Protein 9C38 (pdb70)

Foldseek 3Di:
DFLAFEEEEEEEQAFLLDADDDDVVVVVVLQVLLVVLLQVLCVVPVVVCVSHYHYDYFYFYNLQHVVNVVLQVVAPDDDDPSDHDLVPQCSPSLVRVVVSCPDPCNLVRLLVRQVRQQVRVVVQCVDSNNPPHDHAYAYEYEQVSLQSVQVQFKDPCSDHHPDQHEEYEYQLYLNQSNVVVVCVVDVQIAGRYAAAAYEHAPPQPSQHDDLCVLPVLCVVPDAAEQDACVVCVPGDPDPQFPVVVCVVVVVSFPVRVVSSCVSHRHGGDHYYHYDDPVVLVVGRPVCNRNVSRSCVSNGSSNSSVVVVVSVVRD

B-factor: mean 29.08, std 14.99, range [8.16, 121.22]

Organism: Homo sapiens (NCBI:txid9606)

Nearest PDB structures (foldseek):
  6gup-assembly1_B  TM=5.227E-01  e=1.264E+00  Aspergillus fumigatus
  3guu-assembly2_B  TM=3.181E-01  e=6.036E-01  Moesziomyces antarcticus
  8esv-assembly1_A  TM=5.703E-01  e=6.267E+00  Homo sapiens
  6xix-assembly1_G  TM=2.398E-01  e=1.520E+00  Herbaspirillum sp. BH-1
  4f11-assembly1_A  TM=1.901E-01  e=7.722E-01  Homo sapiens

Secondary structure (DSSP, 8-state):
--S-SEEEEEEE---TT--SS--HHHHHHHHHHHHHHHHHHHHHH-GGGTTSEEEEEEEPP-TTHHHHHHHHHH--S---TT---TT-TT--TTHHHHHHHHSTTHHHHHHHHHHHHHHHHHHHHHSTTTTT--SEEEEEE-TTHHHHHHHHHEEE-----SS-EEEEEEES-THHHHHHHHHHH---EEESSSEEEEEE-TT-TT----HHHHSGGGGGSPPEEPPPTTT-TT------BHHHHHHHTHHHH--HHHHHHHHSSSSB--EEEPP--GGGGGS-GGGHHHHHHHHHHT-HHHHHHHHHHTTTT-

InterPro domains:
  IPR001666 Phosphatidylinositol transfer protein [PTHR10658] (18-942)
  IPR004177 DDHD domain [PF02862] (390-593)
  IPR004177 DDHD domain [PS51043] (390-594)
  IPR004177 DDHD domain [SM01127] (390-594)
  IPR023214 HAD superfamily [G3DSA:3.40.50.1000] (742-840)
  IPR031315 LNS2/PITP [SM00775] (739-870)
  IPR036412 HAD-like superfamily [SSF56784] (732-856)

GO terms:
  GO:0008526 phosphatidylinositol transfer activity (F, TAS)
  GO:0005829 cytosol (C, TAS)
  GO:0006661 phosphatidylinositol biosynthetic process (P, TAS)
  GO:0005515 protein binding (F, IPI)
  GO:0005509 calcium ion binding (F, IDA)
  GO:0030971 receptor tyrosine kinase binding (F, IMP)

Sequence (314 aa):
SCKTTHVLLLVLHGGNILDTGAGDPSCKAADIHTFSSVLEKVTRAHFPAALGHILIKFVPCPAICSEAFSLVSHLNPYSHDEGCLSSSQDHVPLAALPLLAISSPQYQDAVATVIERANQVYREFLKSSDGIGFSGQVCLIGDCVGGLLAFDAICCYSALGRFDFDVSDFFLFGSPLGLVLAMRRTVLPQVRPACSQVYSFFHCADPSASRLEPLLEPKFHLVPPVSVPRYQRFPLGDGQSLLLADALHTHSPLFLVGASRITAKWWGSSKRIDYALYCPDVLTAFPTVALPHLFHASYWESTDVVAFILRQVMRYE

Structure (mmCIF, N/CA/C/O backbone):
data_9C38
#
_entry.id   9C38
#
_cell.length_a   69.403
_cell.length_b   69.403
_cell.length_c   150.553
_cell.angle_alpha   90.000
_cell.angle_beta   90.000
_cell.angle_gamma   90.000
#
_symmetry.space_group_name_H-M   'P 41 21 2'
#
loop_
_entity.id
_entity.type
_entity.pdbx_description
1 polymer 'Membrane-associated phosphatidylinositol transfer protein 3'
2 water water
#
loop_
_atom_site.group_PDB
_atom_site.id
_atom_site.type_symbol
_atom_site.label_atom_id
_atom_site.label_alt_id
_atom_site.label_comp_id
_atom_site.label_asym_id
_atom_site.label_entity_id
_atom_site.label_seq_id
_atom_site.pdbx_PDB_ins_code
_atom_site.Cartn_x
_atom_site.Cartn_y
_atom_site.Cartn_z
_atom_site.occupancy
_atom_site.B_iso_or_equiv
_atom_site.auth_seq_id
_atom_site.auth_comp_id
_atom_site.auth_asym_id
_atom_site.auth_atom_id
_atom_site.pdbx_PDB_model_num
ATOM 1 N N . SER A 1 7 ? 62.96256 -4.24168 64.71404 1.000 68.81723 124 SER A N 1
ATOM 2 C CA . SER A 1 7 ? 63.56044 -4.54539 66.00711 1.000 67.00332 124 SER A CA 1
ATOM 3 C C . SER A 1 7 ? 62.51675 -4.49811 67.13449 1.000 61.21790 124 SER A C 1
ATOM 4 O O . SER A 1 7 ? 62.20862 -5.53443 67.72450 1.000 59.05204 124 SER A O 1
ATOM 11 N N . CYS A 1 8 ? 61.98383 -3.30453 67.42582 1.000 50.18462 125 CYS A N 1
ATOM 12 C CA . CYS A 1 8 ? 60.98211 -3.15303 68.48216 1.000 43.22744 125 CYS A CA 1
ATOM 13 C C . CYS A 1 8 ? 59.71659 -3.95930 68.18968 1.000 37.51545 125 CYS A C 1
ATOM 14 O O . CYS A 1 8 ? 59.18539 -3.95011 67.07531 1.000 37.88984 125 CYS A O 1
ATOM 22 N N 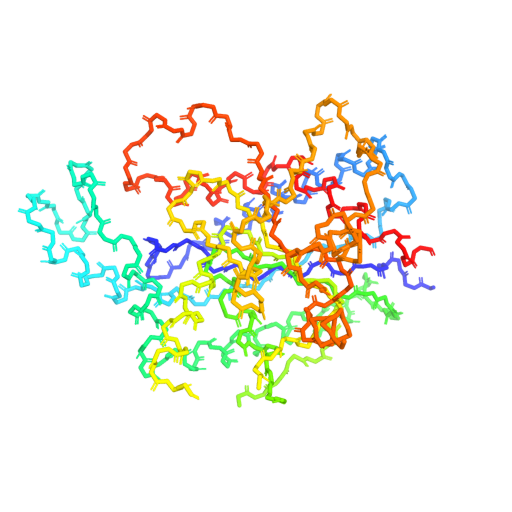. LYS A 1 9 ? 59.21368 -4.64667 69.20465 1.000 35.53334 126 LYS A N 1
ATOM 23 C CA . LYS A 1 9 ? 57.99029 -5.41591 69.03249 1.000 39.45056 126 LYS A CA 1
ATOM 24 C C . LYS A 1 9 ? 56.74802 -4.53699 68.90852 1.000 35.78402 126 LYS A C 1
ATOM 25 O O . LYS A 1 9 ? 55.74104 -5.00712 68.36364 1.000 35.08219 126 LYS A O 1
ATOM 44 N N . THR A 1 10 ? 56.77867 -3.30649 69.41228 1.000 32.02012 127 THR A N 1
ATOM 45 C CA A THR A 1 10 ? 55.62998 -2.40359 69.31442 0.790 30.77683 127 THR A CA 1
ATOM 46 C CA B THR A 1 10 ? 55.63579 -2.39897 69.31661 0.210 30.67980 127 THR A CA 1
ATOM 47 C C . THR A 1 10 ? 55.74658 -1.60118 68.02775 1.000 29.82836 127 THR A C 1
ATOM 48 O O . THR A 1 10 ? 56.69376 -0.82890 67.85875 1.000 31.97163 127 THR A O 1
ATOM 67 N N . HIS A 1 11 ? 54.76911 -1.76853 67.13892 1.000 25.29577 128 HIS A N 1
ATOM 68 C CA . HIS A 1 11 ? 54.69042 -1.05641 65.86613 1.000 26.65066 128 HIS A CA 1
ATOM 69 C C . HIS A 1 11 ? 53.78231 0.15393 65.93549 1.000 26.96436 128 HIS A C 1
ATOM 70 O O . HIS A 1 11 ? 53.99252 1.12206 65.19534 1.000 27.19209 128 HIS A O 1
ATOM 84 N N . VAL A 1 12 ? 52.76232 0.09765 66.78989 1.000 24.14453 129 VAL A N 1
ATOM 85 C CA . VAL A 1 12 ? 51.78259 1.17455 66.91950 1.000 23.15527 129 VAL A CA 1
ATOM 86 C C . VAL A 1 12 ? 51.50810 1.33429 68.40471 1.000 22.13404 129 VAL A C 1
ATOM 87 O O . VAL A 1 12 ? 51.22862 0.35436 69.10953 1.000 20.12954 129 VAL A O 1
ATOM 100 N N . LEU A 1 13 ? 51.63925 2.54477 68.88591 1.000 19.44059 130 LEU A N 1
ATOM 101 C CA . LEU A 1 13 ? 51.28218 2.89533 70.23472 1.000 19.29323 130 LEU A CA 1
ATOM 102 C C . LEU A 1 13 ? 49.95985 3.64289 70.15516 1.000 19.51600 130 LEU A C 1
ATOM 103 O O . LEU A 1 13 ? 49.84967 4.66488 69.47033 1.000 17.76527 130 LEU A O 1
ATOM 119 N N . LEU A 1 14 ? 48.95514 3.10625 70.79838 1.000 20.04682 131 LEU A N 1
ATOM 120 C CA . LEU A 1 14 ? 47.67236 3.76218 70.92220 1.000 18.37727 131 LEU A CA 1
ATOM 121 C C . LEU A 1 14 ? 47.67689 4.47854 72.26621 1.000 20.31449 131 LEU A C 1
ATOM 122 O O . LEU A 1 14 ? 47.62750 3.83195 73.30827 1.000 21.53952 131 LEU A O 1
ATOM 138 N N . LEU A 1 15 ? 47.71831 5.80891 72.25393 1.000 16.11013 132 LEU A N 1
ATOM 139 C CA . LEU A 1 15 ? 47.75967 6.61168 73.46961 1.000 17.84260 132 LEU A CA 1
ATOM 140 C C . LEU A 1 15 ? 46.39070 7.24384 73.68960 1.000 17.54627 132 LEU A C 1
ATOM 141 O O . LEU A 1 15 ? 45.95964 8.06560 72.88041 1.000 17.35711 132 LEU A O 1
ATOM 157 N N . VAL A 1 16 ? 45.73193 6.88110 74.79569 1.000 15.79687 133 VAL A N 1
ATOM 158 C CA . VAL A 1 16 ? 44.35906 7.28860 75.08982 1.000 15.15893 133 VAL A CA 1
ATOM 159 C C . VAL A 1 16 ? 44.37311 8.44164 76.09207 1.000 14.21438 133 VAL A C 1
ATOM 160 O O . VAL A 1 16 ? 44.91628 8.32807 77.18715 1.000 16.25655 133 VAL A O 1
ATOM 173 N N . LEU A 1 17 ? 43.83154 9.56015 75.71037 1.000 13.70373 134 LEU A N 1
ATOM 174 C CA . LEU A 1 17 ? 43.67185 10.68318 76.59434 1.000 15.01806 134 LEU A CA 1
ATOM 175 C C . LEU A 1 17 ? 42.27447 10.54252 77.19953 1.000 16.65105 134 LEU A C 1
ATOM 176 O O . LEU A 1 17 ? 41.26758 10.80700 76.53007 1.000 13.22081 134 LEU A O 1
ATOM 192 N N . HIS A 1 18 ? 42.22270 10.12999 78.46501 1.000 16.50276 135 HIS A N 1
ATOM 193 C CA . HIS A 1 18 ? 40.99486 9.72635 79.12092 1.000 16.50238 135 HIS A CA 1
ATOM 194 C C . HIS A 1 18 ? 40.55580 10.86522 80.04997 1.000 19.48556 135 HIS A C 1
ATOM 195 O O . HIS A 1 18 ? 41.08467 11.02069 81.15778 1.000 18.01846 135 HIS A O 1
ATOM 209 N N . GLY A 1 19 ? 39.60358 11.67132 79.59097 1.000 16.75138 136 GLY A N 1
ATOM 210 C CA . GLY A 1 19 ? 39.09919 12.75720 80.38794 1.000 19.06375 136 GLY A CA 1
ATOM 211 C C . GLY A 1 19 ? 37.70164 12.56180 80.92302 1.000 18.85165 136 GLY A C 1
ATOM 212 O O . GLY A 1 19 ? 37.16435 13.46636 81.57011 1.000 18.53897 136 GLY A O 1
ATOM 216 N N . GLY A 1 20 ? 37.08730 11.37869 80.67360 1.000 15.23995 137 GLY A N 1
ATOM 217 C CA . GLY A 1 20 ? 35.73642 11.12826 81.14032 1.000 18.63406 137 GLY A CA 1
ATOM 218 C C . GLY A 1 20 ? 34.70758 11.81365 80.24262 1.000 18.71713 137 GLY A C 1
ATOM 219 O O . GLY A 1 20 ? 34.97611 12.18493 79.08041 1.000 13.11541 137 GLY A O 1
ATOM 223 N N . ASN A 1 21 ? 33.50790 11.95173 80.77749 1.000 16.74025 138 ASN A N 1
ATOM 224 C CA . ASN A 1 21 ? 32.38382 12.53262 80.03777 1.000 17.85839 138 ASN A CA 1
ATOM 225 C C . ASN A 1 21 ? 32.01020 13.86824 80.67972 1.000 17.04613 138 ASN A C 1
ATOM 226 O O . ASN A 1 21 ? 32.53784 14.25431 81.72445 1.000 17.03075 138 ASN A O 1
ATOM 237 N N . ILE A 1 22 ? 31.09333 14.58470 80.02650 1.000 16.07222 139 ILE A N 1
ATOM 238 C CA . ILE A 1 22 ? 30.78390 15.95709 80.39959 1.000 17.89259 139 ILE A CA 1
ATOM 239 C C . ILE A 1 22 ? 30.11316 16.09261 81.77815 1.000 18.11145 139 ILE A C 1
ATOM 240 O O . ILE A 1 22 ? 30.04437 17.20623 82.32659 1.000 19.44154 139 ILE A O 1
ATOM 256 N N . LEU A 1 23 ? 29.60356 15.01809 82.34675 1.000 16.48484 140 LEU A N 1
ATOM 257 C CA . LEU A 1 23 ? 29.01337 15.06602 83.68136 1.000 20.25008 140 LEU A CA 1
ATOM 258 C C . LEU A 1 23 ? 29.98280 14.61568 84.77451 1.000 23.49592 140 LEU A C 1
ATOM 259 O O . LEU A 1 23 ? 29.60038 14.58030 85.95708 1.000 19.55534 140 LEU A O 1
ATOM 275 N N . ASP A 1 24 ? 31.22817 14.28875 84.43136 1.000 22.08900 141 ASP A N 1
ATOM 276 C CA . ASP A 1 24 ? 32.18363 13.89719 85.47009 1.000 22.87362 141 ASP A CA 1
ATOM 277 C C . ASP A 1 24 ? 32.72044 15.12495 86.18372 1.000 27.34002 141 ASP A C 1
ATOM 278 O O . ASP A 1 24 ? 32.96931 16.14843 85.55503 1.000 22.76623 141 ASP A O 1
ATOM 287 N N . THR A 1 25 ? 32.92341 14.99764 87.50038 1.000 29.40181 142 THR A N 1
ATOM 288 C CA . THR A 1 25 ? 33.40503 16.07850 88.34290 1.000 32.09393 142 THR A CA 1
ATOM 289 C C . THR A 1 25 ? 34.50761 15.58591 89.28233 1.000 34.86228 142 THR A C 1
ATOM 290 O O . THR A 1 25 ? 34.64064 14.39050 89.56049 1.000 39.21181 142 THR A O 1
ATOM 301 N N . GLY A 1 26 ? 35.22807 16.54219 89.85143 1.000 34.49260 143 GLY A N 1
ATOM 302 C CA . GLY A 1 26 ? 36.19634 16.26311 90.90212 1.000 39.16496 143 GLY A CA 1
ATOM 303 C C . GLY A 1 26 ? 37.31124 15.30325 90.49793 1.000 43.04510 143 GLY A C 1
ATOM 304 O O . GLY A 1 26 ? 37.63154 15.11560 89.32561 1.000 41.41299 143 GLY A O 1
ATOM 308 N N . ALA A 1 27 ? 37.90093 14.68422 91.51296 1.000 44.34677 144 ALA A N 1
ATOM 309 C CA . ALA A 1 27 ? 38.96599 13.70524 91.29963 1.000 50.03432 144 ALA A CA 1
ATOM 310 C C . ALA A 1 27 ? 38.35827 12.40024 90.78287 1.000 48.55764 144 ALA A C 1
ATOM 311 O O . ALA A 1 27 ? 37.50214 11.79482 91.44256 1.000 53.82051 144 ALA A O 1
ATOM 318 N N . GLY A 1 28 ? 38.79069 11.96953 89.60745 1.000 47.10718 145 GLY A N 1
ATOM 319 C CA . GLY A 1 28 ? 38.30834 10.71738 89.06664 1.000 51.05473 145 GLY A CA 1
ATOM 320 C C . GLY A 1 28 ? 38.73422 9.52331 89.90534 1.000 52.33162 145 GLY A C 1
ATOM 321 O O . GLY A 1 28 ? 39.64303 9.56752 90.73822 1.000 52.34448 145 GLY A O 1
ATOM 325 N N . ASP A 1 29 ? 38.05558 8.40929 89.67759 1.000 47.80219 146 ASP A N 1
ATOM 326 C CA . ASP A 1 29 ? 38.46850 7.15313 90.26337 1.000 49.50299 146 ASP A CA 1
ATOM 327 C C . ASP A 1 29 ? 39.51086 6.51797 89.33939 1.000 47.60183 146 ASP A C 1
ATOM 328 O O . ASP A 1 29 ? 39.14708 6.11073 88.20663 1.000 40.55818 146 ASP A O 1
ATOM 337 N N . PRO A 1 30 ? 40.77712 6.43384 89.72891 1.000 46.25116 147 PRO A N 1
ATOM 338 C CA . PRO A 1 30 ? 41.77527 5.96094 88.76716 1.000 48.12529 147 PRO A CA 1
ATOM 339 C C . PRO A 1 30 ? 41.51124 4.54550 88.34259 1.000 42.75808 147 PRO A C 1
ATOM 340 O O . PRO A 1 30 ? 41.88973 4.15327 87.22108 1.000 35.73371 147 PRO A O 1
ATOM 351 N N . SER A 1 31 ? 40.87844 3.75882 89.22117 1.000 39.16659 148 SER A N 1
ATOM 352 C CA . SER A 1 31 ? 40.55973 2.39652 88.84496 1.000 36.30704 148 SER A CA 1
ATOM 353 C C . SER A 1 31 ? 39.51951 2.38960 87.75394 1.000 27.75120 148 SER A C 1
ATOM 354 O O . SER A 1 31 ? 39.51641 1.47803 86.93743 1.000 30.21265 148 SER A O 1
ATOM 362 N N . CYS A 1 32 ? 38.64193 3.40873 87.71254 1.000 28.99942 149 CYS A N 1
ATOM 363 C CA . CYS A 1 32 ? 37.61741 3.46834 86.67511 1.000 30.63050 149 CYS A CA 1
ATOM 364 C C . CYS A 1 32 ? 38.26542 3.68452 85.32212 1.000 23.43701 149 CYS A C 1
ATOM 365 O O . CYS A 1 32 ? 37.95460 2.97725 84.36091 1.000 20.78130 149 CYS A O 1
ATOM 373 N N . LYS A 1 33 ? 39.18114 4.65319 85.24355 1.000 22.60459 150 LYS A N 1
ATOM 374 C CA . LYS A 1 33 ? 39.91052 4.87001 83.98674 1.000 21.45250 150 LYS A CA 1
ATOM 375 C C . LYS A 1 33 ? 40.64947 3.60670 83.57888 1.000 21.74975 150 LYS A C 1
ATOM 376 O O . LYS A 1 33 ? 40.58763 3.20496 82.41308 1.000 19.85837 150 LYS A O 1
ATOM 395 N N . ALA A 1 34 ? 41.32869 2.93337 84.53314 1.000 20.30914 151 ALA A N 1
ATOM 396 C CA . ALA A 1 34 ? 42.06308 1.71239 84.19285 1.000 22.30742 151 ALA A CA 1
ATOM 397 C C . ALA A 1 34 ? 41.11190 0.59703 83.79548 1.000 22.95059 151 ALA A C 1
ATOM 398 O O . ALA A 1 34 ? 41.42012 -0.19785 82.90211 1.000 23.47803 151 ALA A O 1
ATOM 405 N N . ALA A 1 35 ? 39.94176 0.53044 84.41729 1.000 20.86968 152 ALA A N 1
ATOM 406 C CA . ALA A 1 35 ? 38.96729 -0.47008 84.00473 1.000 24.93068 152 ALA A CA 1
ATOM 407 C C . ALA A 1 35 ? 38.51632 -0.23148 82.55537 1.000 22.73471 152 ALA A C 1
ATOM 408 O O . ALA A 1 35 ? 38.41412 -1.18085 81.75865 1.000 22.63659 152 ALA A O 1
ATOM 415 N N . ASP A 1 36 ? 38.21444 1.01890 82.20522 1.000 19.61705 153 ASP A N 1
ATOM 416 C CA . ASP A 1 36 ? 37.87662 1.33842 80.81758 1.000 19.70244 153 ASP A CA 1
ATOM 417 C C . ASP A 1 36 ? 38.96103 0.83910 79.87995 1.000 21.63792 153 ASP A C 1
ATOM 418 O O . ASP A 1 36 ? 38.68559 0.17174 78.87928 1.000 20.42952 153 ASP A O 1
ATOM 427 N N . ILE A 1 37 ? 40.22224 1.17591 80.18902 1.000 19.89613 154 ILE A N 1
ATOM 428 C CA . ILE A 1 37 ? 41.29349 0.80783 79.28281 1.000 21.76764 154 ILE A CA 1
ATOM 429 C C . ILE A 1 37 ? 41.49351 -0.69499 79.24356 1.000 22.31521 154 ILE A C 1
ATOM 430 O O . ILE A 1 37 ? 41.84870 -1.25316 78.20723 1.000 21.83274 154 ILE A O 1
ATOM 446 N N . HIS A 1 38 ? 41.29112 -1.38038 80.35571 1.000 21.68366 155 HIS A N 1
ATOM 447 C CA . HIS A 1 38 ? 41.43756 -2.83383 80.32989 1.000 26.37158 155 HIS A CA 1
ATOM 448 C C . HIS A 1 38 ? 40.37494 -3.47543 79.43694 1.000 23.91654 155 HIS A C 1
ATOM 449 O O . HIS A 1 38 ? 40.66127 -4.40907 78.68664 1.000 22.69119 155 HIS A O 1
ATOM 463 N N . THR A 1 39 ? 39.15827 -2.96410 79.48702 1.000 21.56443 156 THR A N 1
ATOM 464 C CA . THR A 1 39 ? 38.07512 -3.48231 78.66328 1.000 22.19103 156 THR A CA 1
ATOM 465 C C . THR A 1 39 ? 38.38605 -3.27043 77.20090 1.000 22.65733 156 THR A C 1
ATOM 466 O O . THR A 1 39 ? 38.27826 -4.19962 76.38879 1.000 20.86838 156 THR A O 1
ATOM 477 N N . PHE A 1 40 ? 38.79949 -2.05398 76.85261 1.000 21.75872 157 PHE A N 1
ATOM 478 C CA . PHE A 1 40 ? 39.20548 -1.72149 75.48631 1.000 19.85115 157 PHE A CA 1
ATOM 479 C C . PHE A 1 40 ? 40.33466 -2.61702 75.01951 1.000 21.40530 157 PHE A C 1
ATOM 480 O O . PHE A 1 40 ? 40.32466 -3.11881 73.89376 1.000 21.71138 157 PHE A O 1
ATOM 497 N N . SER A 1 41 ? 41.33154 -2.81566 75.87451 1.000 21.32866 158 SER A N 1
ATOM 498 C CA . SER A 1 41 ? 42.47768 -3.64821 75.49065 1.000 23.47371 158 SER A CA 1
ATOM 499 C C . SER A 1 41 ? 42.05423 -5.08578 75.22100 1.000 26.07859 158 SER A C 1
ATOM 500 O O . SER A 1 41 ? 42.62666 -5.75403 74.34719 1.000 25.84650 158 SER A O 1
ATOM 508 N N . SER A 1 42 ? 41.06272 -5.58152 75.96432 1.000 23.15817 159 SER A N 1
ATOM 509 C CA . SER A 1 42 ? 40.59384 -6.94461 75.74762 1.000 26.83939 159 SER A CA 1
ATOM 510 C C . SER A 1 42 ? 39.82712 -7.06056 74.43449 1.000 25.27208 159 SER A C 1
ATOM 511 O O . SER A 1 42 ? 39.90922 -8.08499 73.73925 1.000 24.02694 159 SER A O 1
ATOM 519 N N . VAL A 1 43 ? 39.05755 -6.04348 74.07950 1.000 22.78142 160 VAL A N 1
ATOM 520 C CA . VAL A 1 43 ? 38.39513 -6.07659 72.78008 1.000 23.91871 160 VAL A CA 1
ATOM 521 C C . VAL A 1 43 ? 39.42462 -6.06532 71.65767 1.000 21.54201 160 VAL A C 1
ATOM 522 O O . VAL A 1 43 ? 39.32211 -6.82523 70.70062 1.000 22.90950 160 VAL A O 1
ATOM 535 N N . LEU A 1 44 ? 40.41619 -5.16720 71.74546 1.000 21.41506 161 LEU A N 1
ATOM 536 C CA . LEU A 1 44 ? 41.49236 -5.14756 70.77051 1.000 25.13799 161 LEU A CA 1
ATOM 537 C C . LEU A 1 44 ? 42.15383 -6.52495 70.59670 1.000 25.97670 161 LEU A C 1
ATOM 538 O O . LEU A 1 44 ? 42.39788 -6.96721 69.47754 1.000 26.74605 161 LEU A O 1
ATOM 554 N N . GLU A 1 45 ? 42.46047 -7.19414 71.69272 1.000 27.54630 162 GLU A N 1
ATOM 555 C CA . GLU A 1 45 ? 43.11970 -8.49516 71.57399 1.000 33.18146 162 GLU A CA 1
ATOM 556 C C . GLU A 1 45 ? 42.21172 -9.51341 70.89013 1.000 31.23442 162 GLU A C 1
ATOM 557 O O . GLU A 1 45 ? 42.65163 -10.25826 70.00351 1.000 29.62969 162 GLU A O 1
ATOM 569 N N . LYS A 1 46 ? 40.92937 -9.52761 71.26032 1.000 28.20882 163 LYS A N 1
ATOM 570 C CA . LYS A 1 46 ? 39.97668 -10.46058 70.64915 1.000 31.35992 163 LYS A CA 1
ATOM 571 C C . LYS A 1 46 ? 39.80563 -10.20424 69.15206 1.000 29.43916 163 LYS A C 1
ATOM 572 O O . LYS A 1 46 ? 39.89506 -11.12093 68.35275 1.000 27.96713 163 LYS A O 1
ATOM 591 N N . VAL A 1 47 ? 39.51318 -8.96792 68.75231 1.000 26.70366 164 VAL A N 1
ATOM 592 C CA . VAL A 1 47 ? 39.38947 -8.70142 67.31773 1.000 25.83923 164 VAL A CA 1
ATOM 593 C C . VAL A 1 47 ? 40.69482 -9.00100 66.59004 1.000 27.10811 164 VAL A C 1
ATOM 594 O O . VAL A 1 47 ? 40.69396 -9.55128 65.47591 1.000 27.20864 164 VAL A O 1
ATOM 607 N N . THR A 1 48 ? 41.82994 -8.65379 67.19332 1.000 26.56076 165 THR A N 1
ATOM 608 C CA . THR A 1 48 ? 43.11910 -8.92751 66.56334 1.000 30.43686 165 THR A CA 1
ATOM 609 C C . THR A 1 48 ? 43.30257 -10.42066 66.27224 1.000 31.75795 165 THR A C 1
ATOM 610 O O . THR A 1 48 ? 43.74261 -10.81243 65.18089 1.000 33.38254 165 THR A O 1
ATOM 621 N N . ARG A 1 49 ? 42.97345 -11.27525 67.24329 1.000 38.18844 166 ARG A N 1
ATOM 622 C CA . ARG A 1 49 ? 43.15097 -12.70372 67.05030 1.000 39.43031 166 ARG A CA 1
ATOM 623 C C . ARG A 1 49 ? 42.21293 -13.21819 65.97486 1.000 41.51600 166 ARG A C 1
ATOM 624 O O . ARG A 1 49 ? 42.56246 -14.11809 65.20732 1.000 46.14353 166 ARG A O 1
ATOM 645 N N . ALA A 1 50 ? 40.98800 -12.71002 65.95132 1.000 34.55656 167 ALA A N 1
ATOM 646 C CA . ALA A 1 50 ? 40.02724 -13.23101 64.99195 1.000 35.54860 167 ALA A CA 1
ATOM 647 C C . ALA A 1 50 ? 40.39253 -12.83970 63.55912 1.000 35.31286 167 ALA A C 1
ATOM 648 O O . ALA A 1 50 ? 40.23153 -13.64749 62.63235 1.000 37.20403 167 ALA A O 1
ATOM 655 N N . HIS A 1 51 ? 40.89725 -11.63080 63.34609 1.000 33.09904 168 HIS A N 1
ATOM 656 C CA . HIS A 1 51 ? 41.00276 -11.13737 61.96932 1.000 33.06181 168 HIS A CA 1
ATOM 657 C C . HIS A 1 51 ? 42.24887 -10.36644 61.59191 1.000 33.37685 168 HIS A C 1
ATOM 658 O O . HIS A 1 51 ? 42.39074 -10.03315 60.40447 1.000 32.24546 168 HIS A O 1
ATOM 672 N N . PHE A 1 52 ? 43.15339 -10.06235 62.51951 1.000 33.34832 169 PHE A N 1
ATOM 673 C CA . PHE A 1 52 ? 44.37006 -9.31084 62.19943 1.000 32.66819 169 PHE A CA 1
ATOM 674 C C . PHE A 1 52 ? 45.56947 -9.96919 62.87407 1.000 37.79110 169 PHE A C 1
ATOM 675 O O . PHE A 1 52 ? 46.37917 -9.31447 63.53093 1.000 35.53956 169 PHE A O 1
ATOM 692 N N . PRO A 1 53 ? 45.73874 -11.27466 62.68619 1.000 36.54107 170 PRO A N 1
ATOM 693 C CA . PRO A 1 53 ? 46.80251 -11.99958 63.41136 1.000 40.86726 170 PRO A CA 1
ATOM 694 C C . PRO A 1 53 ? 48.20151 -11.44059 63.17520 1.000 42.21636 170 PRO A C 1
ATOM 695 O O . PRO A 1 53 ? 49.08457 -11.64584 64.01328 1.000 45.99264 170 PRO A O 1
ATOM 706 N N . ALA A 1 54 ? 48.43011 -10.73404 62.07322 1.000 46.91742 171 ALA A N 1
ATOM 707 C CA . ALA A 1 54 ? 49.71299 -10.07082 61.86485 1.000 52.95017 171 ALA A CA 1
ATOM 708 C C . ALA A 1 54 ? 49.94903 -8.90944 62.82263 1.000 52.00882 171 ALA A C 1
ATOM 709 O O . ALA A 1 54 ? 51.07486 -8.40906 62.89466 1.000 57.79418 171 ALA A O 1
ATOM 716 N N . ALA A 1 55 ? 48.91950 -8.44973 63.52619 1.000 47.46459 172 ALA A N 1
ATOM 717 C CA . ALA A 1 55 ? 49.07045 -7.37724 64.50063 1.000 43.43912 172 ALA A CA 1
ATOM 718 C C . ALA A 1 55 ? 49.29586 -7.89026 65.91950 1.000 42.04718 172 ALA A C 1
ATOM 719 O O . ALA A 1 55 ? 49.71454 -7.10306 66.77937 1.000 38.49879 172 ALA A O 1
ATOM 726 N N . LEU A 1 56 ? 49.05856 -9.18104 66.17381 1.000 41.13017 173 LEU A N 1
ATOM 727 C CA . LEU A 1 56 ? 49.15204 -9.71825 67.52864 1.000 40.02289 173 LEU A CA 1
ATOM 728 C C . LEU A 1 56 ? 50.49624 -9.36414 68.14202 1.000 40.79634 173 LEU A C 1
ATOM 729 O O . LEU A 1 56 ? 51.54904 -9.57948 67.53260 1.000 40.14395 173 LEU A O 1
ATOM 745 N N . GLY A 1 57 ? 50.45673 -8.79621 69.33747 1.000 40.64289 174 GLY A N 1
ATOM 746 C CA . GLY A 1 57 ? 51.66204 -8.44660 70.05790 1.000 37.03689 174 GLY A CA 1
ATOM 747 C C . GLY A 1 57 ? 52.35611 -7.17739 69.61456 1.000 36.53195 174 GLY A C 1
ATOM 748 O O . GLY A 1 57 ? 53.37744 -6.81351 70.21401 1.000 39.45370 174 GLY A O 1
ATOM 752 N N . HIS A 1 58 ? 51.83507 -6.47495 68.60859 1.000 34.13034 175 HIS A N 1
ATOM 753 C CA . HIS A 1 58 ? 52.51493 -5.32639 68.02274 1.000 32.83894 175 HIS A CA 1
ATOM 754 C C . HIS A 1 58 ? 51.79058 -4.00321 68.23559 1.000 30.49683 175 HIS A C 1
ATOM 755 O O . HIS A 1 58 ? 52.27448 -2.96492 67.79056 1.000 29.34372 175 HIS A O 1
ATOM 769 N N . ILE A 1 59 ? 50.63064 -4.00905 68.88042 1.000 28.97638 176 ILE A N 1
ATOM 770 C CA . ILE A 1 59 ? 49.87375 -2.78890 69.16858 1.000 30.45680 176 ILE A CA 1
ATOM 771 C C . ILE A 1 59 ? 49.69296 -2.73911 70.67672 1.000 28.54402 176 ILE A C 1
ATOM 772 O O . ILE A 1 59 ? 49.19697 -3.69705 71.27690 1.000 29.51325 176 ILE A O 1
ATOM 788 N N . LEU A 1 60 ? 50.15812 -1.65728 71.27854 1.000 25.87910 177 LEU A N 1
ATOM 789 C CA . LEU A 1 60 ? 50.17088 -1.44524 72.70880 1.000 27.90021 177 LEU A CA 1
ATOM 790 C C . LEU A 1 60 ? 49.28574 -0.24307 73.01485 1.000 25.11501 177 LEU A C 1
ATOM 791 O O . LEU A 1 60 ? 49.24271 0.71567 72.23955 1.000 24.43250 177 LEU A O 1
ATOM 807 N N . ILE A 1 61 ? 48.51116 -0.32974 74.08827 1.000 25.28368 178 ILE A N 1
ATOM 808 C CA . ILE A 1 61 ? 47.66475 0.77418 74.56453 1.000 26.72301 178 ILE A CA 1
ATOM 809 C C . ILE A 1 61 ? 48.26371 1.34308 75.84028 1.000 27.80985 178 ILE A C 1
ATOM 810 O O . ILE A 1 61 ? 48.60298 0.58904 76.75958 1.000 25.12673 178 ILE A O 1
ATOM 826 N N . LYS A 1 62 ? 48.41377 2.66128 75.88837 1.000 20.28292 179 LYS A N 1
ATOM 827 C CA . LYS A 1 62 ? 48.71976 3.37854 77.12264 1.000 21.67532 179 LYS A CA 1
ATOM 828 C C . LYS A 1 62 ? 47.69931 4.50445 77.27207 1.000 20.09229 179 LYS A C 1
ATOM 829 O O . LYS A 1 62 ? 47.13816 4.95638 76.29041 1.000 19.26485 179 LYS A O 1
ATOM 848 N N . PHE A 1 63 ? 47.43757 4.93035 78.51041 1.000 18.80246 180 PHE A N 1
ATOM 849 C CA . PHE A 1 63 ? 46.49879 6.01719 78.74314 1.000 20.33253 180 PHE A CA 1
ATOM 850 C C . PHE A 1 63 ? 47.09310 7.10808 79.61126 1.000 17.91826 180 PHE A C 1
ATOM 851 O O . PHE A 1 63 ? 48.02565 6.91758 80.35417 1.000 19.13345 180 PHE A O 1
ATOM 868 N N . VAL A 1 64 ? 46.44659 8.25718 79.48227 1.000 17.45055 181 VAL A N 1
ATOM 869 C CA . VAL A 1 64 ? 46.84538 9.47551 80.16224 1.000 15.53072 181 VAL A CA 1
ATOM 870 C C . VAL A 1 64 ? 45.56550 9.96790 80.83876 1.000 17.59403 181 VAL A C 1
ATOM 871 O O . VAL A 1 64 ? 44.56560 10.25719 80.14428 1.000 15.58095 181 VAL A O 1
ATOM 884 N N . PRO A 1 65 ? 45.53244 10.08119 82.15918 1.000 17.81377 182 PRO A N 1
ATOM 885 C CA . PRO A 1 65 ? 44.37254 10.68443 82.83518 1.000 19.62366 182 PRO A CA 1
ATOM 886 C C . PRO A 1 65 ? 44.40230 12.19516 82.65801 1.000 22.83228 182 PRO A C 1
ATOM 887 O O . PRO A 1 65 ? 45.41601 12.83797 82.90823 1.000 23.96166 182 PRO A O 1
ATOM 898 N N . CYS A 1 66 ? 43.33238 12.74161 82.19635 1.000 19.88597 183 CYS A N 1
ATOM 899 C CA . CYS A 1 66 ? 43.18540 14.18093 82.02852 1.000 23.44480 183 CYS A CA 1
ATOM 900 C C . CYS A 1 66 ? 42.39365 14.78953 83.17356 1.000 28.64343 183 CYS A C 1
ATOM 901 O O . CYS A 1 66 ? 41.56476 14.12622 83.79700 1.000 27.37919 183 CYS A O 1
ATOM 909 N N . PRO A 1 67 ? 42.55352 16.08423 83.40983 1.000 30.61582 184 PRO A N 1
ATOM 910 C CA . PRO A 1 67 ? 41.71958 16.75685 84.41976 1.000 32.53494 184 PRO A CA 1
ATOM 911 C C . PRO A 1 67 ? 40.25824 16.84096 84.02000 1.000 34.09423 184 PRO A C 1
ATOM 912 O O . PRO A 1 67 ? 39.88926 16.85164 82.83592 1.000 31.09722 184 PRO A O 1
ATOM 923 N N . ALA A 1 68 ? 39.38883 16.90309 85.03568 1.000 35.77714 185 ALA A N 1
ATOM 924 C CA . ALA A 1 68 ? 37.94158 16.90168 84.79166 1.000 37.69768 185 ALA A CA 1
ATOM 925 C C . ALA A 1 68 ? 37.45967 18.33941 84.59799 1.000 31.27731 185 ALA A C 1
ATOM 926 O O . ALA A 1 68 ? 36.82983 18.95361 85.47049 1.000 32.32075 185 ALA A O 1
ATOM 933 N N . ILE A 1 69 ? 37.69485 18.86018 83.39333 1.000 25.04941 186 ILE A N 1
ATOM 934 C CA . ILE A 1 69 ? 37.52284 20.29257 83.15378 1.000 21.91004 186 ILE A CA 1
ATOM 935 C C . ILE A 1 69 ? 36.08130 20.76964 83.24661 1.000 20.87355 186 ILE A C 1
ATOM 936 O O . ILE A 1 69 ? 35.85558 21.96870 83.15761 1.000 18.71344 186 ILE A O 1
ATOM 952 N N . CYS A 1 70 ? 35.10305 19.85041 83.37763 1.000 20.57567 187 CYS A N 1
ATOM 953 C CA . CYS A 1 70 ? 33.68754 20.19825 83.44126 1.000 21.59804 187 CYS A CA 1
ATOM 954 C C . CYS A 1 70 ? 33.16309 20.33202 84.86204 1.000 18.89690 187 CYS A C 1
ATOM 955 O O . CYS A 1 70 ? 31.94673 20.50332 85.05062 1.000 18.02232 187 CYS A O 1
ATOM 963 N N . SER A 1 71 ? 34.03576 20.37001 85.86713 1.000 19.42712 188 SER A N 1
ATOM 964 C CA . SER A 1 71 ? 33.55811 20.35115 87.24867 1.000 21.01571 188 SER A CA 1
ATOM 965 C C . SER A 1 71 ? 32.78377 21.60094 87.58542 1.000 21.88743 188 SER A C 1
ATOM 966 O O . SER A 1 71 ? 31.68896 21.54942 88.15842 1.000 16.81626 188 SER A O 1
ATOM 974 N N . GLU A 1 72 ? 33.38639 22.74726 87.34320 1.000 14.77126 189 GLU A N 1
ATOM 975 C CA . GLU A 1 72 ? 32.69404 23.98139 87.67825 1.000 20.35119 189 GLU A CA 1
ATOM 976 C C . GLU A 1 72 ? 31.43664 24.13518 86.84556 1.000 19.25599 189 GLU A C 1
ATOM 977 O O . GLU A 1 72 ? 30.40833 24.58402 87.37225 1.000 16.69329 189 GLU A O 1
ATOM 989 N N . ALA A 1 73 ? 31.49267 23.76437 85.54432 1.000 15.18116 190 ALA A N 1
ATOM 990 C CA . ALA A 1 73 ? 30.32724 23.88233 84.68217 1.000 19.09037 190 ALA A CA 1
ATOM 991 C C . ALA A 1 73 ? 29.17909 23.01585 85.19019 1.000 16.09690 190 ALA A C 1
ATOM 992 O O . ALA A 1 73 ? 28.01299 23.41935 85.13696 1.000 15.76683 190 ALA A O 1
ATOM 999 N N . PHE A 1 74 ? 29.48842 21.81014 85.64379 1.000 14.20032 191 PHE A N 1
ATOM 1000 C CA . PHE A 1 74 ? 28.46984 20.94775 86.22684 1.000 16.99462 191 PHE A CA 1
ATOM 1001 C C . PHE A 1 74 ? 27.77813 21.64814 87.40749 1.000 15.93435 191 PHE A C 1
ATOM 1002 O O . PHE A 1 74 ? 26.55739 21.66482 87.50932 1.000 12.87771 191 PHE A O 1
ATOM 1019 N N . SER A 1 75 ? 28.54570 22.27290 88.28190 1.000 16.37500 192 SER A N 1
ATOM 1020 C CA . SER A 1 75 ? 27.94144 22.95668 89.42156 1.000 17.18967 192 SER A CA 1
ATOM 1021 C C . SER A 1 75 ? 27.00188 24.06889 88.97810 1.000 19.54929 192 SER A C 1
ATOM 1022 O O . SER A 1 75 ? 25.87767 24.18196 89.48884 1.000 14.99744 192 SER A O 1
ATOM 1030 N N . LEU A 1 76 ? 27.40719 24.87241 87.99568 1.000 17.63120 193 LEU A N 1
ATOM 1031 C CA . LEU A 1 76 ? 26.53462 25.93099 87.47085 1.000 21.71585 193 LEU A CA 1
ATOM 1032 C C . LEU A 1 76 ? 25.25909 25.36769 86.83930 1.000 18.38180 193 LEU A C 1
ATOM 1033 O O . LEU A 1 76 ? 24.13905 25.84195 87.09424 1.000 17.72843 193 LEU A O 1
ATOM 1049 N N . VAL A 1 77 ? 25.40422 24.36836 85.99928 1.000 15.70644 194 VAL A N 1
ATOM 1050 C CA . VAL A 1 77 ? 24.21900 23.81280 85.35158 1.000 16.40338 194 VAL A CA 1
ATOM 1051 C C . VAL A 1 77 ? 23.31290 23.18431 86.36876 1.000 16.43227 194 VAL A C 1
ATOM 1052 O O . VAL A 1 77 ? 22.07694 23.36903 86.34027 1.000 17.42960 194 VAL A O 1
ATOM 1065 N N . SER A 1 78 ? 23.89132 22.49686 87.34633 1.000 16.87265 195 SER A N 1
ATOM 1066 C CA . SER A 1 78 ? 23.04232 21.91058 88.36735 1.000 13.42981 195 SER A CA 1
ATOM 1067 C C . SER A 1 78 ? 22.31033 22.99690 89.14061 1.000 18.01148 195 SER A C 1
ATOM 1068 O O . SER A 1 78 ? 21.15546 22.79354 89.53109 1.000 15.59162 195 SER A O 1
ATOM 1076 N N . HIS A 1 79 ? 22.92478 24.17187 89.33556 1.000 14.99065 196 HIS A N 1
ATOM 1077 C CA . HIS A 1 79 ? 22.22659 25.23035 90.08304 1.000 20.32984 196 HIS A CA 1
ATOM 1078 C C . HIS A 1 79 ? 21.19529 25.99200 89.24226 1.000 15.17686 196 HIS A C 1
ATOM 1079 O O . HIS A 1 79 ? 20.34547 26.66887 89.82264 1.000 21.70759 196 HIS A O 1
ATOM 1093 N N . LEU A 1 80 ? 21.21935 25.85138 87.92594 1.000 16.32214 197 LEU A N 1
ATOM 1094 C CA . LEU A 1 80 ? 20.27182 26.46834 87.00950 1.000 17.99710 197 LEU A CA 1
ATOM 1095 C C . LEU A 1 80 ? 18.98946 25.67007 86.88376 1.000 16.46257 197 LEU A C 1
ATOM 1096 O O . LEU A 1 80 ? 17.97118 26.23244 86.48017 1.000 14.32283 197 LEU A O 1
ATOM 1112 N N . ASN A 1 81 ? 19.04435 24.39030 87.22469 1.000 15.47475 198 ASN A N 1
ATOM 1113 C CA . ASN A 1 81 ? 17.97721 23.42608 87.04723 1.000 14.11661 198 ASN A CA 1
ATOM 1114 C C . ASN A 1 81 ? 16.68992 23.93940 87.68648 1.000 14.53550 198 ASN A C 1
ATOM 1115 O O . ASN A 1 81 ? 16.66653 24.23161 88.88967 1.000 15.24284 198 ASN A O 1
ATOM 1126 N N . PRO A 1 82 ? 15.61539 24.06506 86.92191 1.000 14.49303 199 PRO A N 1
ATOM 1127 C CA . PRO A 1 82 ? 14.34080 24.47982 87.52315 1.000 15.28671 199 PRO A CA 1
ATOM 1128 C C . PRO A 1 82 ? 13.67925 23.39276 88.36697 1.000 18.38169 199 PRO A C 1
ATOM 1129 O O . PRO A 1 82 ? 12.78348 23.70958 89.14886 1.000 16.47450 199 PRO A O 1
ATOM 1140 N N . TYR A 1 83 ? 14.09237 22.14535 88.22766 1.000 16.68979 200 TYR A N 1
ATOM 1141 C CA . TYR A 1 83 ? 13.43305 21.04820 88.93024 1.000 20.83363 200 TYR A CA 1
ATOM 1142 C C . TYR A 1 83 ? 14.07308 20.85361 90.30264 1.000 20.49189 200 TYR A C 1
ATOM 1143 O O . TYR A 1 83 ? 15.24902 21.18012 90.51067 1.000 17.36490 200 TYR A O 1
ATOM 1161 N N . SER A 1 84 ? 13.27498 20.33276 91.23012 1.000 21.36374 201 SER A N 1
ATOM 1162 C CA . SER A 1 84 ? 13.76250 19.92570 92.54971 1.000 24.58565 201 SER A CA 1
ATOM 1163 C C . SER A 1 84 ? 14.86326 18.86104 92.44062 1.000 26.60784 201 SER A C 1
ATOM 1164 O O . SER A 1 84 ? 14.80945 17.95172 91.61631 1.000 19.98332 201 SER A O 1
ATOM 1172 N N . HIS A 1 85 ? 15.90379 19.03460 93.23578 1.000 23.11098 202 HIS A N 1
ATOM 1173 C CA . HIS A 1 85 ? 17.03445 18.11112 93.19696 1.000 24.82200 202 HIS A CA 1
ATOM 1174 C C . HIS A 1 85 ? 17.77306 18.19198 94.53044 1.000 26.97528 202 HIS A C 1
ATOM 1175 O O . HIS A 1 85 ? 17.57547 19.11970 95.31029 1.000 26.31159 202 HIS A O 1
ATOM 1189 N N . ASP A 1 86 ? 18.64355 17.22364 94.75844 1.000 24.92441 203 ASP A N 1
ATOM 1190 C CA . ASP A 1 86 ? 19.43030 17.15568 95.98456 1.000 27.40962 203 ASP A CA 1
ATOM 1191 C C . ASP A 1 86 ? 20.79387 17.82240 95.76230 1.000 26.29164 203 ASP A C 1
ATOM 1192 O O . ASP A 1 86 ? 21.21148 18.10672 94.63428 1.000 22.69396 203 ASP A O 1
ATOM 1201 N N . GLU A 1 87 ? 21.47217 18.09018 96.85464 1.000 24.65842 204 GLU A N 1
ATOM 1202 C CA . GLU A 1 87 ? 22.76099 18.76555 96.79169 1.000 26.18806 204 GLU A CA 1
ATOM 1203 C C . GLU A 1 87 ? 23.68403 18.00700 95.87115 1.000 29.26038 204 GLU A C 1
ATOM 1204 O O . GLU A 1 87 ? 23.76298 16.77180 95.92094 1.000 27.78463 204 GLU A O 1
ATOM 1216 N N . GLY A 1 88 ? 24.36007 18.74256 94.98760 1.000 24.56879 205 GLY A N 1
ATOM 1217 C CA . GLY A 1 88 ? 25.32602 18.15224 94.07739 1.000 26.55537 205 GLY A CA 1
ATOM 1218 C C . GLY A 1 88 ? 24.76730 17.25951 92.98700 1.000 28.28149 205 GLY A C 1
ATOM 1219 O O . GLY A 1 88 ? 25.55094 16.56735 92.32357 1.000 27.86172 205 GLY A O 1
ATOM 1223 N N . CYS A 1 89 ? 23.45143 17.26057 92.75101 1.000 23.35494 206 CYS A N 1
ATOM 1224 C CA . CYS A 1 89 ? 22.81253 16.33164 91.81747 1.000 24.19338 206 CYS A CA 1
ATOM 1225 C C . CYS A 1 89 ? 22.06699 17.06645 90.69980 1.000 26.10640 206 CYS A C 1
ATOM 1226 O O . CYS A 1 89 ? 21.58230 18.17532 90.88428 1.000 22.60146 206 CYS A O 1
ATOM 1234 N N . LEU A 1 90 ? 21.93948 16.40525 89.54833 1.000 22.67696 207 LEU A N 1
ATOM 1235 C CA . LEU A 1 90 ? 20.93991 16.74244 88.54357 1.000 21.17888 207 LEU A CA 1
ATOM 1236 C C . LEU A 1 90 ? 19.63844 16.00783 88.88513 1.000 25.15648 207 LEU A C 1
ATOM 1237 O O . LEU A 1 90 ? 19.59253 15.17350 89.78978 1.000 27.55413 207 LEU A O 1
ATOM 1253 N N . SER A 1 91 ? 18.55746 16.36282 88.19254 1.000 21.32280 208 SER A N 1
ATOM 1254 C CA . SER A 1 91 ? 17.30753 15.61727 88.29562 1.000 21.35016 208 SER A CA 1
ATOM 1255 C C . SER A 1 91 ? 17.04669 14.89504 86.98154 1.000 20.90095 208 SER A C 1
ATOM 1256 O O . SER A 1 91 ? 17.08266 15.51634 85.90894 1.000 19.06368 208 SER A O 1
ATOM 1264 N N . SER A 1 92 ? 16.71491 13.60457 87.06444 1.000 21.74214 209 SER A N 1
ATOM 1265 C CA . SER A 1 92 ? 16.40850 12.85405 85.86240 1.000 20.63784 209 SER A CA 1
ATOM 1266 C C . SER A 1 92 ? 15.13358 13.34850 85.19227 1.000 19.34309 209 SER A C 1
ATOM 1267 O O . SER A 1 92 ? 14.91206 13.03915 84.03408 1.000 22.11311 209 SER A O 1
ATOM 1275 N N . SER A 1 93 ? 14.30221 14.09136 85.90885 1.000 19.33639 210 SER A N 1
ATOM 1276 C CA . SER A 1 93 ? 13.08081 14.65799 85.30998 1.000 22.35351 210 SER A CA 1
ATOM 1277 C C . SER A 1 93 ? 13.37819 15.81651 84.37678 1.000 22.04601 210 SER A C 1
ATOM 1278 O O . SER A 1 93 ? 12.49432 16.23128 83.61298 1.000 20.77244 210 SER A O 1
ATOM 1286 N N . GLN A 1 94 ? 14.56988 16.37578 84.42694 1.000 17.65907 211 GLN A N 1
ATOM 1287 C CA . GLN A 1 94 ? 14.86720 17.47421 83.50464 1.000 19.21989 211 GLN A CA 1
ATOM 1288 C C . GLN A 1 94 ? 15.25271 16.84858 82.17787 1.000 20.74365 211 GLN A C 1
ATOM 1289 O O . GLN A 1 94 ? 16.41400 16.51824 81.93875 1.000 17.61542 211 GLN A O 1
ATOM 1303 N N . ASP A 1 95 ? 14.26238 16.70790 81.28801 1.000 18.03158 212 ASP A N 1
ATOM 1304 C CA . ASP A 1 95 ? 14.54033 16.05965 80.01146 1.000 19.51502 212 ASP A CA 1
ATOM 1305 C C . ASP A 1 95 ? 15.52598 16.87767 79.18563 1.000 18.14212 212 ASP A C 1
ATOM 1306 O O . ASP A 1 95 ? 16.36168 16.31484 78.47583 1.000 18.05611 212 ASP A O 1
ATOM 1315 N N . HIS A 1 96 ? 15.44363 18.19502 79.23208 1.000 17.24919 213 HIS A N 1
ATOM 1316 C CA . HIS A 1 96 ? 16.31438 19.00577 78.38428 1.000 17.55508 213 HIS A CA 1
ATOM 1317 C C . HIS A 1 96 ? 17.38134 19.71502 79.20836 1.000 18.43170 213 HIS A C 1
ATOM 1318 O O . HIS A 1 96 ? 17.63595 20.89365 79.02565 1.000 17.03594 213 HIS A O 1
ATOM 1332 N N . VAL A 1 97 ? 18.03142 18.98966 80.09227 1.000 18.48540 214 VAL A N 1
ATOM 1333 C CA . VAL A 1 97 ? 19.13971 19.52172 80.84563 1.000 17.07314 214 VAL A CA 1
ATOM 1334 C C . VAL A 1 97 ? 20.13430 20.09850 79.82829 1.000 16.48117 214 VAL A C 1
ATOM 1335 O O . VAL A 1 97 ? 20.37539 19.50622 78.78051 1.000 15.41980 214 VAL A O 1
ATOM 1348 N N . PRO A 1 98 ? 20.68434 21.28660 80.05366 1.000 18.42013 215 PRO A N 1
ATOM 1349 C CA . PRO A 1 98 ? 21.48862 21.91589 78.96491 1.000 13.27571 215 PRO A CA 1
ATOM 1350 C C . PRO A 1 98 ? 22.89252 21.31603 78.86938 1.000 15.13376 215 PRO A C 1
ATOM 1351 O O . PRO A 1 98 ? 23.89197 21.95531 79.19582 1.000 13.39707 215 PRO A O 1
ATOM 1362 N N . LEU A 1 99 ? 22.97792 20.04474 78.43737 1.000 12.34170 216 LEU A N 1
ATOM 1363 C CA . LEU A 1 99 ? 24.25704 19.35802 78.37625 1.000 16.34194 216 LEU A CA 1
ATOM 1364 C C . LEU A 1 99 ? 25.22804 20.10543 77.46945 1.000 13.44748 216 LEU A C 1
ATOM 1365 O O . LEU A 1 99 ? 26.42528 20.12895 77.73978 1.000 14.66015 216 LEU A O 1
ATOM 1381 N N . ALA A 1 100 ? 24.73450 20.70627 76.38233 1.000 14.59447 217 ALA A N 1
ATOM 1382 C CA . ALA A 1 100 ? 25.62694 21.41673 75.45980 1.000 15.93348 217 ALA A CA 1
ATOM 1383 C C . ALA A 1 100 ? 26.32103 22.58025 76.11916 1.000 16.15225 217 ALA A C 1
ATOM 1384 O O . ALA A 1 100 ? 27.36820 22.97346 75.64617 1.000 15.97698 217 ALA A O 1
ATOM 1391 N N . ALA A 1 101 ? 25.76449 23.15003 77.19752 1.000 11.40872 218 ALA A N 1
ATOM 1392 C CA . ALA A 1 101 ? 26.48671 24.20444 77.88009 1.000 16.32413 218 ALA A CA 1
ATOM 1393 C C . ALA A 1 101 ? 27.74087 23.70154 78.60719 1.000 16.21649 218 ALA A C 1
ATOM 1394 O O . ALA A 1 101 ? 28.65844 24.50180 78.87130 1.000 14.22709 218 ALA A O 1
ATOM 1401 N N . LEU A 1 102 ? 27.82140 22.39774 78.93327 1.000 14.01964 219 LEU A N 1
ATOM 1402 C CA . LEU A 1 102 ? 28.93340 21.95844 79.77915 1.000 13.36535 219 LEU A CA 1
ATOM 1403 C C . LEU A 1 102 ? 30.29394 22.10529 79.09652 1.000 13.44593 219 LEU A C 1
ATOM 1404 O O . LEU A 1 102 ? 31.19896 22.73413 79.69627 1.000 12.44677 219 LEU A O 1
ATOM 1420 N N . PRO A 1 103 ? 30.51646 21.57018 77.88322 1.000 11.72481 220 PRO A N 1
ATOM 1421 C CA . PRO A 1 103 ? 31.80331 21.82502 77.18844 1.000 14.10175 220 PRO A CA 1
ATOM 1422 C C . PRO A 1 103 ? 32.07584 23.28949 76.94096 1.000 13.20122 220 PRO A C 1
ATOM 1423 O O . PRO A 1 103 ? 33.25444 23.71922 76.96861 1.000 14.92107 220 PRO A O 1
ATOM 1434 N N . LEU A 1 104 ? 31.01287 24.06587 76.62771 1.000 12.69243 221 LEU A N 1
ATOM 1435 C CA . LEU A 1 104 ? 31.22155 25.48624 76.31834 1.000 14.93616 221 LEU A CA 1
ATOM 1436 C C . LEU A 1 104 ? 31.68641 26.24680 77.55456 1.000 17.71686 221 LEU A C 1
ATOM 1437 O O . LEU A 1 104 ? 32.58685 27.08620 77.46870 1.000 13.93429 221 LEU A O 1
ATOM 1453 N N . LEU A 1 105 ? 31.07292 25.98768 78.71931 1.000 13.56761 222 LEU A N 1
ATOM 1454 C CA . LEU A 1 105 ? 31.55531 26.60728 79.94822 1.000 13.95958 222 LEU A CA 1
ATOM 1455 C C . LEU A 1 105 ? 32.95785 26.10256 80.28828 1.000 15.32184 222 LEU A C 1
ATOM 1456 O O . LEU A 1 105 ? 33.83883 26.88783 80.68086 1.000 19.39265 222 LEU A O 1
ATOM 1472 N N . ALA A 1 106 ? 33.20837 24.81825 80.04953 1.000 11.60361 223 ALA A N 1
ATOM 1473 C CA . ALA A 1 106 ? 34.52100 24.23114 80.37447 1.000 12.68676 223 ALA A CA 1
ATOM 1474 C C . ALA A 1 106 ? 35.65128 24.91478 79.61810 1.000 17.66356 223 ALA A C 1
ATOM 1475 O O . ALA A 1 106 ? 36.67151 25.30442 80.21457 1.000 15.19125 223 ALA A O 1
ATOM 1482 N N . ILE A 1 107 ? 35.49938 25.07093 78.29550 1.000 14.79793 224 ILE A N 1
ATOM 1483 C CA . ILE A 1 107 ? 36.57973 25.64584 77.50544 1.000 17.08499 224 ILE A CA 1
ATOM 1484 C C . ILE A 1 107 ? 36.63334 27.15236 77.60878 1.000 17.14314 224 ILE A C 1
ATOM 1485 O O . ILE A 1 107 ? 37.60147 27.75503 77.17950 1.000 19.79870 224 ILE A O 1
ATOM 1501 N N . SER A 1 108 ? 35.62610 27.78526 78.16940 1.000 16.80216 225 SER A N 1
ATOM 1502 C CA . SER A 1 108 ? 35.66207 29.22980 78.35413 1.000 20.92602 225 SER A CA 1
ATOM 1503 C C . SER A 1 108 ? 36.33188 29.64415 79.64471 1.000 20.33388 225 SER A C 1
ATOM 1504 O O . SER A 1 108 ? 36.52672 30.83242 79.85043 1.000 22.37190 225 SER A O 1
ATOM 1512 N N . SER A 1 109 ? 36.65589 28.71916 80.51884 1.000 19.37280 226 SER A N 1
ATOM 1513 C CA . SER A 1 109 ? 37.29352 29.07245 81.77603 1.000 22.73598 226 SER A CA 1
ATOM 1514 C C . SER A 1 109 ? 38.71383 29.59474 81.53829 1.000 27.43847 226 SER A C 1
ATOM 1515 O O . SER A 1 109 ? 39.47248 29.00260 80.75982 1.000 22.15918 226 SER A O 1
ATOM 1523 N N . PRO A 1 110 ? 39.12984 30.64649 82.24743 1.000 30.10131 227 PRO A N 1
ATOM 1524 C CA . PRO A 1 110 ? 40.53965 31.08389 82.15142 1.000 31.74703 227 PRO A CA 1
ATOM 1525 C C . PRO A 1 110 ? 41.54436 29.99005 82.51604 1.000 29.86766 227 PRO A C 1
ATOM 1526 O O . PRO A 1 110 ? 42.68589 30.05893 82.07699 1.000 34.24404 227 PRO A O 1
ATOM 1537 N N . GLN A 1 111 ? 41.14327 28.96093 83.26325 1.000 27.69323 228 GLN A N 1
ATOM 1538 C CA . GLN A 1 111 ? 42.02606 27.86042 83.62111 1.000 30.65027 228 GLN A CA 1
ATOM 1539 C C . GLN A 1 111 ? 42.01851 26.70172 82.62110 1.000 27.29050 228 GLN A C 1
ATOM 1540 O O . GLN A 1 111 ? 42.72467 25.72091 82.84484 1.000 25.51841 228 GLN A O 1
ATOM 1554 N N . TYR A 1 112 ? 41.23120 26.77235 81.54987 1.000 23.34645 229 TYR A N 1
ATOM 1555 C CA . TYR A 1 112 ? 41.22359 25.68549 80.57687 1.000 23.03938 229 TYR A CA 1
ATOM 1556 C C . TYR A 1 112 ? 42.61981 25.47207 79.97083 1.000 22.09040 229 TYR A C 1
ATOM 1557 O O . TYR A 1 112 ? 43.08725 24.32578 79.82890 1.000 20.09342 229 TYR A O 1
ATOM 1575 N N . GLN A 1 113 ? 43.31622 26.56327 79.62437 1.000 23.23926 230 GLN A N 1
ATOM 1576 C CA . GLN A 1 113 ? 44.64685 26.42895 79.02667 1.000 25.69493 230 GLN A CA 1
ATOM 1577 C C . GLN A 1 113 ? 45.62272 25.68309 79.95081 1.000 26.68234 230 GLN A C 1
ATOM 1578 O O . GLN A 1 113 ? 46.48714 24.92878 79.47839 1.000 27.13349 230 GLN A O 1
ATOM 1592 N N . ASP A 1 114 ? 45.47037 25.83174 81.25562 1.000 26.16364 231 ASP A N 1
ATOM 1593 C CA . ASP A 1 114 ? 46.30913 25.07264 82.17066 1.000 24.64338 231 ASP A CA 1
ATOM 1594 C C . ASP A 1 114 ? 46.01106 23.58041 82.13783 1.000 25.99929 231 ASP A C 1
ATOM 1595 O O . ASP A 1 114 ? 46.91780 22.77041 82.36400 1.000 21.78037 231 ASP A O 1
ATOM 1604 N N . ALA A 1 115 ? 44.75420 23.18719 81.91111 1.000 22.50880 232 ALA A N 1
ATOM 1605 C CA . ALA A 1 115 ? 44.46535 21.76041 81.74072 1.000 22.10502 232 ALA A CA 1
ATOM 1606 C C . ALA A 1 115 ? 45.15575 21.19719 80.50280 1.000 19.76835 232 ALA A C 1
ATOM 1607 O O . ALA A 1 115 ? 45.66166 20.06290 80.52008 1.000 18.20121 232 ALA A O 1
ATOM 1614 N N . VAL A 1 116 ? 45.19564 21.96193 79.41948 1.000 18.65691 233 VAL A N 1
ATOM 1615 C CA . VAL A 1 116 ? 45.88056 21.50457 78.21833 1.000 20.70538 233 VAL A CA 1
ATOM 1616 C C . VAL A 1 116 ? 47.37218 21.31951 78.49968 1.000 21.65750 233 VAL A C 1
ATOM 1617 O O . VAL A 1 116 ? 47.96331 20.29345 78.14825 1.000 19.38183 233 VAL A O 1
ATOM 1630 N N . ALA A 1 117 ? 47.99640 22.31772 79.12825 1.000 21.59644 234 ALA A N 1
ATOM 1631 C CA . ALA A 1 117 ? 49.41626 22.18951 79.49240 1.000 25.25464 234 ALA A CA 1
ATOM 1632 C C . ALA A 1 117 ? 49.67384 20.96584 80.37236 1.000 23.62014 234 ALA A C 1
ATOM 1633 O O . ALA A 1 117 ? 50.63730 20.22274 80.15553 1.000 22.06689 234 ALA A O 1
ATOM 1640 N N . THR A 1 118 ? 48.79193 20.70141 81.33113 1.000 20.03528 235 THR A N 1
ATOM 1641 C CA . THR A 1 118 ? 48.95459 19.52007 82.18392 1.000 23.73028 235 THR A CA 1
ATOM 1642 C C . THR A 1 118 ? 48.84238 18.22135 81.39079 1.000 21.84957 235 THR A C 1
ATOM 1643 O O . THR A 1 118 ? 49.58454 17.28273 81.64441 1.000 20.45631 235 THR A O 1
ATOM 1654 N N . VAL A 1 119 ? 47.90549 18.14609 80.44897 1.000 18.20465 236 VAL A N 1
ATOM 1655 C CA . VAL A 1 119 ? 47.76086 16.94375 79.63936 1.000 20.28348 236 VAL A CA 1
ATOM 1656 C C . VAL A 1 119 ? 49.02108 16.68007 78.83047 1.000 20.05738 236 VAL A C 1
ATOM 1657 O O . VAL A 1 119 ? 49.48462 15.54479 78.74582 1.000 17.10471 236 VAL A O 1
ATOM 1670 N N . ILE A 1 120 ? 49.56017 17.72662 78.19397 1.000 18.82388 237 ILE A N 1
ATOM 1671 C CA . ILE A 1 120 ? 50.81050 17.60338 77.44196 1.000 21.87224 237 ILE A CA 1
ATOM 1672 C C . ILE A 1 120 ? 51.92937 17.06651 78.33234 1.000 22.20528 237 ILE A C 1
ATOM 1673 O O . ILE A 1 120 ? 52.65469 16.15551 77.95443 1.000 19.24731 237 ILE A O 1
ATOM 1689 N N . GLU A 1 121 ? 52.06687 17.61254 79.53540 1.000 23.98907 238 GLU A N 1
ATOM 1690 C CA . GLU A 1 121 ? 53.10860 17.12487 80.44475 1.000 28.76185 238 GLU A CA 1
ATOM 1691 C C . GLU A 1 121 ? 52.90546 15.65227 80.79873 1.000 27.83837 238 GLU A C 1
ATOM 1692 O O . GLU A 1 121 ? 53.86183 14.86776 80.79677 1.000 23.31020 238 GLU A O 1
ATOM 1704 N N . ARG A 1 122 ? 51.67075 15.24724 81.09096 1.000 25.03397 239 ARG A N 1
ATOM 1705 C CA . ARG A 1 122 ? 51.47265 13.85937 81.50467 1.000 25.14089 239 ARG A CA 1
ATOM 1706 C C . ARG A 1 122 ? 51.66590 12.89495 80.33526 1.000 24.57593 239 ARG A C 1
ATOM 1707 O O . ARG A 1 122 ? 52.23714 11.81138 80.49887 1.000 22.57820 239 ARG A O 1
ATOM 1728 N N . ALA A 1 123 ? 51.18753 13.27891 79.15148 1.000 20.12823 240 ALA A N 1
ATOM 1729 C CA . ALA A 1 123 ? 51.40543 12.46456 77.96351 1.000 20.86708 240 ALA A CA 1
ATOM 1730 C C . ALA A 1 123 ? 52.87964 12.30280 77.64693 1.000 21.52058 240 ALA A C 1
ATOM 1731 O O . ALA A 1 123 ? 53.31925 11.19473 77.31512 1.000 22.97822 240 ALA A O 1
ATOM 1738 N N . ASN A 1 124 ? 53.68618 13.37315 77.77758 1.000 20.22876 241 ASN A N 1
ATOM 1739 C CA . ASN A 1 124 ? 55.11841 13.21180 77.51427 1.000 23.49679 241 ASN A CA 1
ATOM 1740 C C . ASN A 1 124 ? 55.79504 12.30853 78.53457 1.000 27.48230 241 ASN A C 1
ATOM 1741 O O . ASN A 1 124 ? 56.69882 11.54387 78.18069 1.000 26.89800 241 ASN A O 1
ATOM 1752 N N . GLN A 1 125 ? 55.38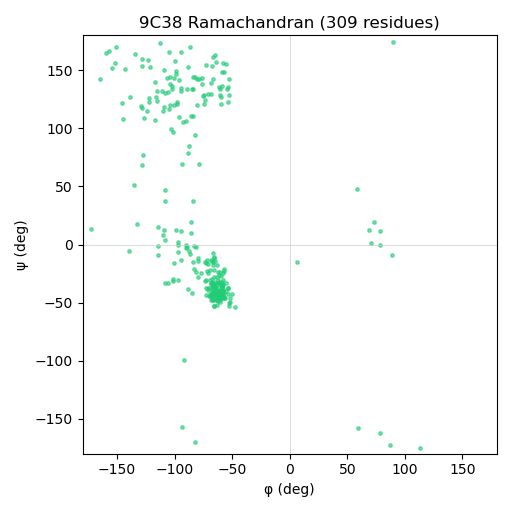894 12.37889 79.80557 1.000 24.76643 242 GLN A N 1
ATOM 1753 C CA . GLN A 1 125 ? 55.93734 11.44996 80.78952 1.000 27.43081 242 GLN A CA 1
ATOM 1754 C C . GLN A 1 125 ? 55.54671 10.01499 80.43218 1.000 28.77745 242 GLN A C 1
ATOM 1755 O O . GLN A 1 125 ? 56.38214 9.12452 80.44715 1.000 28.35741 242 GLN A O 1
ATOM 1769 N N . VAL A 1 126 ? 54.27044 9.77847 80.05331 1.000 23.63720 243 VAL A N 1
ATOM 1770 C CA . VAL A 1 126 ? 53.86625 8.41575 79.69494 1.000 25.70299 243 VAL A CA 1
ATOM 1771 C C . VAL A 1 126 ? 54.65165 7.91782 78.49129 1.000 25.83711 243 VAL A C 1
ATOM 1772 O O . VAL A 1 126 ? 55.07716 6.76180 78.43059 1.000 24.39174 243 VAL A O 1
ATOM 1785 N N . TYR A 1 127 ? 54.84080 8.77577 77.49236 1.000 25.84672 244 TYR A N 1
ATOM 1786 C CA . TYR A 1 127 ? 55.57299 8.36441 76.30242 1.000 26.15878 244 TYR A CA 1
ATOM 1787 C C . TYR A 1 127 ? 57.01556 8.04294 76.64495 1.000 27.34894 244 TYR A C 1
ATOM 1788 O O . TYR A 1 127 ? 57.59315 7.08860 76.10641 1.000 29.29862 244 TYR A O 1
ATOM 1806 N N . ARG A 1 128 ? 57.62414 8.83889 77.52530 1.000 27.12664 245 ARG A N 1
ATOM 1807 C CA . ARG A 1 128 ? 59.02461 8.60304 77.88948 1.000 29.03397 245 ARG A CA 1
ATOM 1808 C C . ARG A 1 128 ? 59.19460 7.28771 78.64595 1.000 28.77321 245 ARG A C 1
ATOM 1809 O O . ARG A 1 128 ? 60.11816 6.52740 78.37900 1.000 35.00363 245 ARG A O 1
ATOM 1830 N N . GLU A 1 129 ? 58.33162 7.01724 79.62285 1.000 30.51905 246 GLU A N 1
ATOM 1831 C CA . GLU A 1 129 ? 58.38893 5.72608 80.28753 1.000 33.94213 246 GLU A CA 1
ATOM 1832 C C . GLU A 1 129 ? 58.20654 4.58079 79.29327 1.000 35.50217 246 GLU A C 1
ATOM 1833 O O . GLU A 1 129 ? 58.88156 3.55183 79.40503 1.000 34.77186 246 GLU A O 1
ATOM 1845 N N . PHE A 1 130 ? 57.33186 4.74483 78.29781 1.000 31.76555 247 PHE A N 1
ATOM 1846 C CA . PHE A 1 130 ? 57.18261 3.70161 77.28431 1.000 33.54695 247 PHE A CA 1
ATOM 1847 C C . PHE A 1 130 ? 58.48683 3.49588 76.53264 1.000 33.69811 247 PHE A C 1
ATOM 1848 O O . PHE A 1 130 ? 58.96812 2.36611 76.39689 1.000 37.45995 247 PHE A O 1
ATOM 1865 N N . LEU A 1 131 ? 59.12398 4.59206 76.09445 1.000 29.87980 248 LEU A N 1
ATOM 1866 C CA . LEU A 1 131 ? 60.39372 4.46325 75.39510 1.000 36.57529 248 LEU A CA 1
ATOM 1867 C C . LEU A 1 131 ? 61.47334 3.75511 76.22228 1.000 37.09427 248 LEU A C 1
ATOM 1868 O O . LEU A 1 131 ? 62.34996 3.09985 75.64116 1.000 37.71414 248 LEU A O 1
ATOM 1884 N N . LYS A 1 132 ? 61.44788 3.88389 77.55620 1.000 36.14230 249 LYS A N 1
ATOM 1885 C CA . LYS A 1 132 ? 62.42700 3.16006 78.39102 1.000 41.76284 249 LYS A CA 1
ATOM 1886 C C . LYS A 1 132 ? 62.02693 1.70401 78.63118 1.000 45.06678 249 LYS A C 1
ATOM 1887 O O . LYS A 1 132 ? 62.88292 0.87644 78.94510 1.000 45.96584 249 LYS A O 1
ATOM 1906 N N . SER A 1 133 ? 60.74081 1.38878 78.51999 1.000 42.44190 250 SER A N 1
ATOM 1907 C CA . SER A 1 133 ? 60.28267 0.04300 78.79732 1.000 46.46127 250 SER A CA 1
ATOM 1908 C C . SER A 1 133 ? 60.83829 -0.93772 77.76250 1.000 46.28825 250 SER A C 1
ATOM 1909 O O . SER A 1 133 ? 61.30239 -0.56110 76.68141 1.000 43.09897 250 SER A O 1
ATOM 1917 N N . SER A 1 134 ? 60.81326 -2.21958 78.13415 1.000 51.46773 251 SER A N 1
ATOM 1918 C CA . SER A 1 134 ? 61.21135 -3.26990 77.20202 1.000 52.75120 251 SER A CA 1
ATOM 1919 C C . SER A 1 134 ? 60.35258 -3.23995 75.93609 1.000 53.25672 251 SER A C 1
ATOM 1920 O O . SER A 1 134 ? 60.86603 -3.43002 74.82662 1.000 52.47663 251 SER A O 1
ATOM 1928 N N . ASP A 1 135 ? 59.04602 -2.99361 76.08041 1.000 47.35242 252 ASP A N 1
ATOM 1929 C CA . ASP A 1 135 ? 58.16469 -2.92762 74.92326 1.000 47.66811 252 ASP A CA 1
ATOM 1930 C C . ASP A 1 135 ? 58.43483 -1.72784 74.01191 1.000 43.53229 252 ASP A C 1
ATOM 1931 O O . ASP A 1 135 ? 57.91201 -1.69069 72.88794 1.000 38.33648 252 ASP A O 1
ATOM 1940 N N . GLY A 1 136 ? 59.19894 -0.73966 74.47116 1.000 44.90531 253 GLY A N 1
ATOM 1941 C CA . GLY A 1 136 ? 59.40430 0.48112 73.70993 1.000 39.50883 253 GLY A CA 1
ATOM 1942 C C . GLY A 1 136 ? 60.82581 0.71221 73.23211 1.000 40.31655 253 GLY A C 1
ATOM 1943 O O . GLY A 1 136 ? 61.06495 1.61758 72.42753 1.000 36.04225 253 GLY A O 1
ATOM 1947 N N . ILE A 1 137 ? 61.78760 -0.09895 73.69591 1.000 39.17912 254 ILE A N 1
ATOM 1948 C CA . ILE A 1 137 ? 63.16264 0.11894 73.27997 1.000 36.28382 254 ILE A CA 1
ATOM 1949 C C . ILE A 1 137 ? 63.27178 -0.01606 71.77831 1.000 39.51024 254 ILE A C 1
ATOM 1950 O O . ILE A 1 137 ? 62.82955 -1.01806 71.20118 1.000 42.98557 254 ILE A O 1
ATOM 1966 N N . GLY A 1 138 ? 63.87465 0.99449 71.13268 1.000 36.38685 255 GLY A N 1
ATOM 1967 C CA . GLY A 1 138 ? 63.98250 1.01573 69.68079 1.000 34.61903 255 GLY A CA 1
ATOM 1968 C C . GLY A 1 138 ? 62.69702 1.30625 68.93258 1.000 35.23137 255 GLY A C 1
ATOM 1969 O O . GLY A 1 138 ? 62.59846 1.01306 67.73743 1.000 36.98428 255 GLY A O 1
ATOM 1973 N N . PHE A 1 139 ? 61.70923 1.89408 69.59581 1.000 33.96496 256 PHE A N 1
ATOM 1974 C CA . PHE A 1 139 ? 60.45491 2.22419 68.92150 1.000 34.38191 256 PHE A CA 1
ATOM 1975 C C . PHE A 1 139 ? 60.65624 3.17392 67.73642 1.000 32.32949 256 PHE A C 1
ATOM 1976 O O . PHE A 1 139 ? 61.22304 4.25479 67.87616 1.000 33.08056 256 PHE A O 1
ATOM 1993 N N . SER A 1 140 ? 60.14492 2.77617 66.57549 1.000 29.94445 257 SER A N 1
ATOM 1994 C CA . SER A 1 140 ? 60.18059 3.60150 65.37537 1.000 33.13535 257 SER A CA 1
ATOM 1995 C C . SER A 1 140 ? 58.82021 3.63719 64.67836 1.000 30.15289 257 SER A C 1
ATOM 1996 O O . SER A 1 140 ? 58.73902 4.01594 63.51532 1.000 31.11218 257 SER A O 1
ATOM 2004 N N . GLY A 1 141 ? 57.75547 3.26639 65.36577 1.000 28.81815 258 GLY A N 1
ATOM 2005 C CA . GLY A 1 141 ? 56.44384 3.09811 64.75680 1.000 26.41612 258 GLY A CA 1
ATOM 2006 C C . GLY A 1 141 ? 55.57637 4.34824 64.84576 1.000 28.57858 258 GLY A C 1
ATOM 2007 O O . GLY A 1 141 ? 56.06457 5.47087 65.00331 1.000 28.36757 258 GLY A O 1
ATOM 2011 N N . GLN A 1 142 ? 54.27319 4.13542 64.75575 1.000 24.47978 259 GLN A N 1
ATOM 2012 C CA . GLN A 1 142 ? 53.30056 5.20359 64.75354 1.000 24.48797 259 GLN A CA 1
ATOM 2013 C C . GLN A 1 142 ? 52.66805 5.35001 66.13730 1.000 24.58460 259 GLN A C 1
ATOM 2014 O O . GLN A 1 142 ? 52.43624 4.36504 66.82654 1.000 24.07356 259 GLN A O 1
ATOM 2028 N N . VAL A 1 143 ? 52.39073 6.59295 66.52837 1.000 20.58981 260 VAL A N 1
ATOM 2029 C CA . VAL A 1 143 ? 51.62625 6.91516 67.72439 1.000 16.39793 260 VAL A CA 1
ATOM 2030 C C . VAL A 1 143 ? 50.28886 7.45047 67.23517 1.000 20.33383 260 VAL A C 1
ATOM 2031 O O . VAL A 1 143 ? 50.23856 8.45685 66.52088 1.000 16.72340 260 VAL A O 1
ATOM 2044 N N . CYS A 1 144 ? 49.23180 6.77002 67.58450 1.000 15.06071 261 CYS A N 1
ATOM 2045 C CA . CYS A 1 144 ? 47.88484 7.25943 67.35000 1.000 17.40517 261 CYS A CA 1
ATOM 2046 C C . CYS A 1 144 ? 47.32351 7.76324 68.64835 1.000 17.57779 261 CYS A C 1
ATOM 2047 O O . CYS A 1 144 ? 47.62555 7.22532 69.72054 1.000 18.81062 261 CYS A O 1
ATOM 2055 N N . LEU A 1 145 ? 46.53793 8.83609 68.56399 1.000 16.83130 262 LEU A N 1
ATOM 2056 C CA . LEU A 1 145 ? 45.89305 9.39997 69.73346 1.000 16.57668 262 LEU A CA 1
ATOM 2057 C C . LEU A 1 145 ? 44.42235 9.02011 69.71435 1.000 15.97756 262 LEU A C 1
ATOM 2058 O O . LEU A 1 145 ? 43.76995 9.11388 68.67453 1.000 14.35094 262 LEU A O 1
ATOM 2074 N N . ILE A 1 146 ? 43.90480 8.66308 70.86616 1.000 14.16286 263 ILE A N 1
ATOM 2075 C CA . ILE A 1 146 ? 42.47516 8.46847 71.08981 1.000 14.81145 263 ILE A CA 1
ATOM 2076 C C . ILE A 1 146 ? 42.02674 9.38457 72.21260 1.000 13.97688 263 ILE A C 1
ATOM 2077 O O . ILE A 1 146 ? 42.62113 9.37406 73.29811 1.000 15.63266 263 ILE A O 1
ATOM 2093 N N . GLY A 1 147 ? 41.00118 10.18217 71.95144 1.000 12.54611 264 GLY A N 1
ATOM 2094 C CA . GLY A 1 147 ? 40.42867 11.03972 72.94751 1.000 15.23702 264 GLY A CA 1
ATOM 2095 C C . GLY A 1 147 ? 39.00581 10.62125 73.22976 1.000 13.59362 264 GLY A C 1
ATOM 2096 O O . GLY A 1 147 ? 38.24078 10.40051 72.29173 1.000 11.75264 264 GLY A O 1
ATOM 2100 N N . ASP A 1 148 ? 38.64626 10.48903 74.49761 1.000 11.53002 265 ASP A N 1
ATOM 2101 C CA . ASP A 1 148 ? 37.26398 10.21771 74.84058 1.000 13.28204 265 ASP A CA 1
ATOM 2102 C C . ASP A 1 148 ? 36.51126 11.54331 74.83426 1.000 12.76644 265 ASP A C 1
ATOM 2103 O O . ASP A 1 148 ? 37.02138 12.57242 74.36517 1.000 13.69869 265 ASP A O 1
ATOM 2112 N N . CYS A 1 149 ? 35.27642 11.52941 75.32720 1.000 14.26817 266 CYS A N 1
ATOM 2113 C CA . CYS A 1 149 ? 34.39009 12.68666 75.19030 1.000 13.98272 266 CYS A CA 1
ATOM 2114 C C . CYS A 1 149 ? 35.06654 13.99951 75.56360 1.000 17.82300 266 CYS A C 1
ATOM 2115 O O . CYS A 1 149 ? 35.09211 14.96240 74.76631 1.000 17.22863 266 CYS A O 1
ATOM 2123 N N . VAL A 1 150 ? 35.63499 14.05318 76.77170 1.000 14.81513 267 VAL A N 1
ATOM 2124 C CA . VAL A 1 150 ? 36.34886 15.25515 77.23884 1.000 16.26416 267 VAL A CA 1
ATOM 2125 C C . VAL A 1 150 ? 37.80990 15.22618 76.84436 1.000 16.48440 267 VAL A C 1
ATOM 2126 O O . VAL A 1 150 ? 38.36663 16.27049 76.48131 1.000 13.99688 267 VAL A O 1
ATOM 2139 N N . GLY A 1 151 ? 38.44473 14.05207 76.88880 1.000 14.27431 268 GLY A N 1
ATOM 2140 C CA . GLY A 1 151 ? 39.87334 13.99813 76.54647 1.000 15.48821 268 GLY A CA 1
ATOM 2141 C C . GLY A 1 151 ? 40.13015 14.41069 75.10432 1.000 15.86547 268 GLY A C 1
ATOM 2142 O O . GLY A 1 151 ? 41.18395 14.96962 74.76969 1.000 14.27302 268 GLY A O 1
ATOM 2146 N N . GLY A 1 152 ? 39.16581 14.14684 74.22728 1.000 13.39542 269 GLY A N 1
ATOM 2147 C CA . GLY A 1 152 ? 39.27463 14.58230 72.85128 1.000 12.96248 269 GLY A CA 1
ATOM 2148 C C . GLY A 1 152 ? 39.41501 16.08165 72.70821 1.000 13.49055 269 GLY A C 1
ATOM 2149 O O . GLY A 1 152 ? 40.14044 16.57549 71.80870 1.000 14.87610 269 GLY A O 1
ATOM 2153 N N . LEU A 1 153 ? 38.77747 16.83267 73.59426 1.000 16.03743 270 LEU A N 1
ATOM 2154 C CA . LEU A 1 153 ? 38.84500 18.29304 73.49621 1.000 12.39889 270 LEU A CA 1
ATOM 2155 C C . LEU A 1 153 ? 40.25440 18.73932 73.81958 1.000 15.12909 270 LEU A C 1
ATOM 2156 O O . LEU A 1 153 ? 40.86189 19.52780 73.08774 1.000 14.77731 270 LEU A O 1
ATOM 2172 N N . LEU A 1 154 ? 40.79381 18.20847 74.90651 1.000 13.97599 271 LEU A N 1
ATOM 2173 C CA . LEU A 1 154 ? 42.13766 18.55033 75.32453 1.000 12.26707 271 LEU A CA 1
ATOM 2174 C C . LEU A 1 154 ? 43.17273 18.08587 74.31056 1.000 14.82633 271 LEU A C 1
ATOM 2175 O O . LEU A 1 154 ? 44.15147 18.79468 74.05060 1.000 14.64725 271 LEU A O 1
ATOM 2191 N N . ALA A 1 155 ? 42.99811 16.86820 73.77076 1.000 14.10935 272 ALA A N 1
ATOM 2192 C CA . ALA A 1 155 ? 43.94293 16.31011 72.79924 1.000 16.74921 272 ALA A CA 1
ATOM 2193 C C . ALA A 1 155 ? 44.00968 17.17787 71.53935 1.000 15.66419 272 ALA A C 1
ATOM 2194 O O . ALA A 1 155 ? 45.09825 17.48309 71.02632 1.000 15.41642 272 ALA A O 1
ATOM 2201 N N . PHE A 1 156 ? 42.85219 17.67673 71.10990 1.000 14.64259 273 PHE A N 1
ATOM 2202 C CA . PHE A 1 156 ? 42.78960 18.49818 69.90693 1.000 16.77351 273 PHE A CA 1
ATOM 2203 C C . PHE A 1 156 ? 43.52347 19.81267 70.13714 1.000 17.11911 273 PHE A C 1
ATOM 2204 O O . PHE A 1 156 ? 44.31207 20.25283 69.28982 1.000 18.54605 273 PHE A O 1
ATOM 2221 N N . ASP A 1 157 ? 43.23858 20.47332 71.25910 1.000 16.18774 274 ASP A N 1
ATOM 2222 C CA . ASP A 1 157 ? 43.88260 21.76955 71.51171 1.000 19.10544 274 ASP A CA 1
ATOM 2223 C C . ASP A 1 157 ? 45.36330 21.58462 71.68963 1.000 19.43838 274 ASP A C 1
ATOM 2224 O O . ASP A 1 157 ? 46.11862 22.47053 71.30778 1.000 21.29106 274 ASP A O 1
ATOM 2233 N N . ALA A 1 158 ? 45.80157 20.38816 72.16409 1.000 16.82757 275 ALA A N 1
ATOM 2234 C CA . ALA A 1 158 ? 47.23695 20.15650 72.35552 1.000 18.33084 275 ALA A CA 1
ATOM 2235 C C . ALA A 1 158 ? 48.00320 20.03437 71.04071 1.000 21.86837 275 ALA A C 1
ATOM 2236 O O . ALA A 1 158 ? 49.22817 20.26688 71.00791 1.000 17.73049 275 ALA A O 1
ATOM 2243 N N . ILE A 1 159 ? 47.34032 19.64286 69.95417 1.000 18.18549 276 ILE A N 1
ATOM 2244 C CA . ILE A 1 159 ? 48.06387 19.46340 68.69974 1.000 20.53354 276 ILE A CA 1
ATOM 2245 C C . ILE A 1 159 ? 47.71173 20.52051 67.67045 1.000 22.24020 276 ILE A C 1
ATOM 2246 O O . ILE A 1 159 ? 48.16498 20.42813 66.53069 1.000 21.67621 276 ILE A O 1
ATOM 2262 N N . CYS A 1 160 ? 46.95266 21.54599 68.03387 1.000 23.02660 277 CYS A N 1
ATOM 2263 C CA A CYS A 1 160 ? 46.47563 22.50716 67.05493 0.639 26.34783 277 CYS A CA 1
ATOM 2264 C CA B CYS A 1 160 ? 46.46729 22.49270 67.03416 0.361 25.96531 277 CYS A CA 1
ATOM 2265 C C . CYS A 1 160 ? 47.45987 23.62899 66.83044 1.000 31.87772 277 CYS A C 1
ATOM 2266 O O . CYS A 1 160 ? 48.24654 23.96085 67.71028 1.000 29.85836 277 CYS A O 1
ATOM 2281 N N . TYR A 1 161 ? 47.41657 24.19299 65.61346 1.000 39.89228 278 TYR A N 1
ATOM 2282 C CA . TYR A 1 161 ? 48.29497 25.29536 65.20095 1.000 42.36371 278 TYR A CA 1
ATOM 2283 C C . TYR A 1 161 ? 47.54522 26.12846 64.16585 1.000 43.30588 278 TYR A C 1
ATOM 2284 O O . TYR A 1 161 ? 46.48312 25.73088 63.67510 1.000 43.38279 278 TYR A O 1
ATOM 2302 N N . SER A 1 162 ? 48.10900 27.28542 63.83987 1.000 57.60204 279 SER A N 1
ATOM 2303 C CA . SER A 1 162 ? 47.47988 28.26354 62.96102 1.000 66.22939 279 SER A CA 1
ATOM 2304 C C . SER A 1 162 ? 48.02576 28.16014 61.54007 1.000 65.08012 279 SER A C 1
ATOM 2305 O O . SER A 1 162 ? 49.18464 27.80045 61.32689 1.000 67.99789 279 SER A O 1
ATOM 2313 N N . ALA A 1 163 ? 47.18270 28.48785 60.55996 1.000 72.68975 280 ALA A N 1
ATOM 2314 C CA . ALA A 1 163 ? 47.61998 28.47888 59.15785 1.000 78.97563 280 ALA A CA 1
ATOM 2315 C C . ALA A 1 163 ? 46.57137 29.05513 58.20936 1.000 71.93851 280 ALA A C 1
ATOM 2316 O O . ALA A 1 163 ? 45.81324 29.94596 58.57462 1.000 73.06231 280 ALA A O 1
ATOM 2323 N N . LEU A 1 214 ? 52.51064 26.69872 75.88053 1.000 64.73718 387 LEU A N 1
ATOM 2324 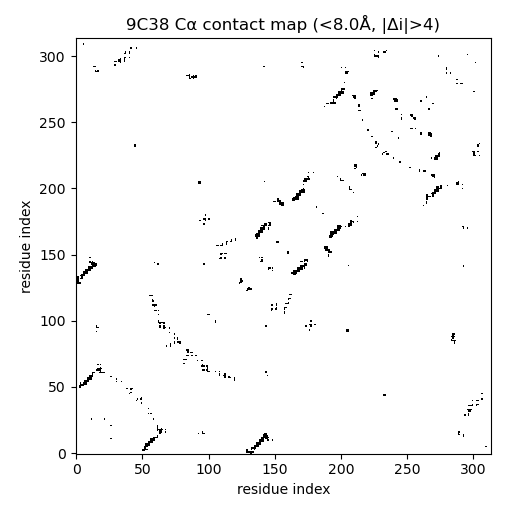C CA . LEU A 1 214 ? 51.96304 25.55390 76.59809 1.000 56.39180 387 LEU A CA 1
ATOM 2325 C C . LEU A 1 214 ? 52.78514 24.27548 76.39815 1.000 62.24321 387 LEU A C 1
ATOM 2326 O O . LEU A 1 214 ? 52.50958 23.25749 77.06633 1.000 52.14352 387 LEU A O 1
ATOM 2341 N N . GLY A 1 215 ? 53.76813 24.30976 75.47374 1.000 45.05236 388 GLY A N 1
ATOM 2342 C CA . GLY A 1 215 ? 54.54317 23.12812 75.14898 1.000 36.47290 388 GLY A CA 1
ATOM 2343 C C . GLY A 1 215 ? 53.87100 22.29532 74.06914 1.000 32.03869 388 GLY A C 1
ATOM 2344 O O . GLY A 1 215 ? 52.86510 22.67854 73.46509 1.000 32.72231 388 GLY A O 1
ATOM 2348 N N . ARG A 1 216 ? 54.43852 21.12110 73.82176 1.000 28.72853 389 ARG A N 1
ATOM 2349 C CA . ARG A 1 216 ? 53.93732 20.24808 72.77304 1.000 30.27630 389 ARG A CA 1
ATOM 2350 C C . ARG A 1 216 ? 54.23215 18.79425 73.11228 1.000 26.09050 389 ARG A C 1
ATOM 2351 O O . ARG A 1 216 ? 55.14429 18.47713 73.88051 1.000 23.96937 389 ARG A O 1
ATOM 2372 N N . PHE A 1 217 ? 53.43656 17.89396 72.54118 1.000 23.18855 390 PHE A N 1
ATOM 2373 C CA . PHE A 1 217 ? 53.77939 16.47406 72.68322 1.000 24.27268 390 PHE A CA 1
ATOM 2374 C C . PHE A 1 217 ? 55.18987 16.20568 72.13814 1.000 27.41912 390 PHE A C 1
ATOM 2375 O O . PHE A 1 217 ? 55.61734 16.80952 71.16199 1.000 27.15682 390 PHE A O 1
ATOM 2392 N N . ASP A 1 218 ? 55.87889 15.23952 72.71686 1.000 27.15087 391 ASP A N 1
ATOM 2393 C CA . ASP A 1 218 ? 57.19718 14.82895 72.27383 1.000 27.04700 391 ASP A CA 1
ATOM 2394 C C . ASP A 1 218 ? 57.14464 13.88408 71.08629 1.000 30.38124 391 ASP A C 1
ATOM 2395 O O . ASP A 1 218 ? 58.18093 13.44035 70.60478 1.000 34.03478 391 ASP A O 1
ATOM 2404 N N . PHE A 1 219 ? 55.96323 13.51751 70.63848 1.000 25.89876 392 PHE A N 1
ATOM 2405 C CA . PHE A 1 219 ? 55.81108 12.59984 69.53186 1.000 25.41576 392 PHE A CA 1
ATOM 2406 C C . PHE A 1 219 ? 54.98072 13.26625 68.45055 1.000 24.53101 392 PHE A C 1
ATOM 2407 O O . PHE A 1 219 ? 54.19305 14.19846 68.70253 1.000 25.56672 392 PHE A O 1
ATOM 2424 N N . ASP A 1 220 ? 55.12785 12.74662 67.24635 1.000 22.08859 393 ASP A N 1
ATOM 2425 C CA . ASP A 1 220 ? 54.24710 13.14742 66.14228 1.000 25.75394 393 ASP A CA 1
ATOM 2426 C C . ASP A 1 220 ? 53.09268 12.17596 66.04223 1.000 24.18472 393 ASP A C 1
ATOM 2427 O O . ASP A 1 220 ? 53.29990 10.95183 66.09452 1.000 21.89712 393 ASP A O 1
ATOM 2436 N N . VAL A 1 221 ? 51.91829 12.71638 65.89894 1.000 19.37185 394 VAL A N 1
ATOM 2437 C CA . VAL A 1 221 ? 50.68396 11.94617 65.90085 1.000 18.27615 394 VAL A CA 1
ATOM 2438 C C . VAL A 1 221 ? 50.36308 11.50791 64.48231 1.000 18.78542 394 VAL A C 1
ATOM 2439 O O . VA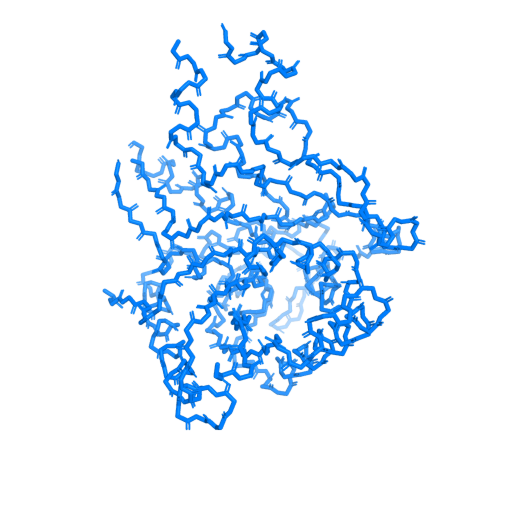L A 1 221 ? 50.40505 12.31320 63.54069 1.000 15.38279 394 VAL A O 1
ATOM 2452 N N . SER A 1 222 ? 50.00105 10.23237 64.32805 1.000 18.53659 395 SER A N 1
ATOM 2453 C CA . SER A 1 222 ? 49.49781 9.76270 63.03893 1.000 18.00822 395 SER A CA 1
ATOM 2454 C C . SER A 1 222 ? 47.98362 9.91182 63.08429 1.000 18.40280 395 SER A C 1
ATOM 2455 O O . SER A 1 222 ? 47.46623 11.02205 62.94560 1.000 17.84253 395 SER A O 1
ATOM 2463 N N . ASP A 1 223 ? 47.27145 8.82698 63.35085 1.000 17.30040 396 ASP A N 1
ATOM 2464 C CA . ASP A 1 223 ? 45.81883 8.88076 63.41154 1.000 16.48103 396 ASP A CA 1
ATOM 2465 C C . ASP A 1 223 ? 45.33474 9.42025 64.75103 1.000 16.76935 396 ASP A C 1
ATOM 2466 O O . ASP A 1 223 ? 45.89467 9.14475 65.80980 1.000 15.93753 396 ASP A O 1
ATOM 2475 N N . PHE A 1 224 ? 44.27127 10.20301 64.69497 1.000 16.07204 397 PHE A N 1
ATOM 2476 C CA . PHE A 1 224 ? 43.65657 10.80913 65.86942 1.000 12.72213 397 PHE A CA 1
ATOM 2477 C C . PHE A 1 224 ? 42.17097 10.44826 65.86632 1.000 12.50372 397 PHE A C 1
ATOM 2478 O O . PHE A 1 224 ? 41.41191 10.92639 65.00834 1.000 12.65370 397 PHE A O 1
ATOM 2495 N N . PHE A 1 225 ? 41.76566 9.57195 66.79295 1.000 10.56914 398 PHE A N 1
ATOM 2496 C CA . PHE A 1 225 ? 40.39075 9.08959 66.90474 1.000 12.59504 398 PHE A CA 1
ATOM 2497 C C . PHE A 1 225 ? 39.68797 9.80853 68.06714 1.000 11.76227 398 PHE A C 1
ATOM 2498 O O . PHE A 1 225 ? 40.23724 9.88066 69.16832 1.000 12.99436 398 PHE A O 1
ATOM 2515 N N . LEU A 1 226 ? 38.46245 10.27940 67.83566 1.000 10.55955 399 LEU A N 1
ATOM 2516 C CA . LEU A 1 226 ? 37.63490 10.94522 68.84652 1.000 10.34864 399 LEU A CA 1
ATOM 2517 C C . LEU A 1 226 ? 36.38707 10.13396 69.12517 1.000 11.44230 399 LEU A C 1
ATOM 2518 O O . LEU A 1 226 ? 35.69909 9.73443 68.17987 1.000 10.05360 399 LEU A O 1
ATOM 2534 N N . PHE A 1 227 ? 36.14657 9.82412 70.40795 1.000 8.87167 400 PHE A N 1
ATOM 2535 C CA . PHE A 1 227 ? 35.01905 9.02388 70.83300 1.000 9.67742 400 PHE A CA 1
ATOM 2536 C C . PHE A 1 227 ? 33.93928 9.96064 71.39303 1.000 12.22764 400 PHE A C 1
ATOM 2537 O O . PHE A 1 227 ? 33.96555 10.30563 72.57912 1.000 12.65488 400 PHE A O 1
ATOM 2554 N N . GLY A 1 228 ? 32.97986 10.31227 70.57558 1.000 9.99022 401 GLY A N 1
ATOM 2555 C CA . GLY A 1 228 ? 31.76745 11.01265 70.99281 1.000 10.90314 401 GLY A CA 1
ATOM 2556 C C . GLY A 1 228 ? 32.05829 12.34308 71.66902 1.000 14.22040 401 GLY A C 1
ATOM 2557 O O . GLY A 1 228 ? 31.55796 12.63506 72.77340 1.000 15.38730 401 GLY A O 1
ATOM 2561 N N . SER A 1 229 ? 32.90413 13.11820 71.06766 1.000 10.03977 402 SER A N 1
ATOM 2562 C CA . SER A 1 229 ? 33.42701 14.32826 71.64999 1.000 9.32784 402 SER A CA 1
ATOM 2563 C C . SER A 1 229 ? 32.74732 15.56699 71.06761 1.000 12.37094 402 SER A C 1
ATOM 2564 O O . SER A 1 229 ? 32.50737 15.62939 69.88454 1.000 12.32494 402 SER A O 1
ATOM 2572 N N . PRO A 1 230 ? 32.36666 16.56068 71.90614 1.000 11.73887 403 PRO A N 1
ATOM 2573 C CA . PRO A 1 230 ? 31.60954 17.71478 71.39352 1.000 12.97248 403 PRO A CA 1
ATOM 2574 C C . PRO A 1 230 ? 32.52078 18.77687 70.80664 1.000 11.65883 403 PRO A C 1
ATOM 2575 O O . PRO A 1 230 ? 32.24001 19.99404 70.89320 1.000 11.92949 403 PRO A O 1
ATOM 2586 N N . LEU A 1 231 ? 33.58978 18.34519 70.12217 1.000 12.05484 404 LEU A N 1
ATOM 2587 C CA . LEU A 1 231 ? 34.53604 19.30407 69.57084 1.000 12.19200 404 LEU A CA 1
ATOM 2588 C C . LEU A 1 231 ? 33.86343 20.27273 68.61008 1.000 12.79346 404 LEU A C 1
ATOM 2589 O O . LEU A 1 231 ? 34.20391 21.46560 68.56532 1.000 11.68138 404 LEU A O 1
ATOM 2605 N N . GLY A 1 232 ? 32.95054 19.77577 67.78580 1.000 10.01770 405 GLY A N 1
ATOM 2606 C CA . GLY A 1 232 ? 32.30376 20.65643 66.82504 1.000 14.35932 405 GLY A CA 1
ATOM 2607 C C . GLY A 1 232 ? 31.64385 21.85816 67.48265 1.000 12.53426 405 GLY A C 1
ATOM 2608 O O . GLY A 1 232 ? 31.68124 22.95030 66.95856 1.000 11.36792 405 GLY A O 1
ATOM 2612 N N . LEU A 1 233 ? 31.00625 21.65064 68.61781 1.000 12.47067 406 LEU A N 1
ATOM 2613 C CA . LEU A 1 233 ? 30.33854 22.76015 69.29773 1.000 15.61382 406 LEU A CA 1
ATOM 2614 C C . LEU A 1 233 ? 31.35877 23.77051 69.80576 1.000 12.90775 406 LEU A C 1
ATOM 2615 O O . LEU A 1 233 ? 31.13212 24.97231 69.74074 1.000 12.15609 406 LEU A O 1
ATOM 2631 N N . VAL A 1 234 ? 32.45910 23.28050 70.35846 1.000 10.62055 407 VAL A N 1
ATOM 2632 C CA . VAL A 1 234 ? 33.52125 24.13853 70.85011 1.000 12.00372 407 VAL A CA 1
ATOM 2633 C C . VAL A 1 234 ? 34.08663 24.99723 69.71798 1.000 11.95820 407 VAL A C 1
ATOM 2634 O O . VAL A 1 234 ? 34.31761 26.20641 69.87805 1.000 14.05086 407 VAL A O 1
ATOM 2647 N N . LEU A 1 235 ? 34.35102 24.38441 68.56500 1.000 13.80291 408 LEU A N 1
ATOM 2648 C CA . LEU A 1 235 ? 34.91689 25.12029 67.42964 1.000 15.51648 408 LEU A CA 1
ATOM 2649 C C . LEU A 1 235 ? 33.91036 26.09733 66.86038 1.000 13.23962 408 LEU A C 1
ATOM 2650 O O . LEU A 1 235 ? 34.27658 27.21579 66.48580 1.000 14.92815 408 LEU A O 1
ATOM 2666 N N . ALA A 1 236 ? 32.62405 25.78157 66.95467 1.000 11.88463 409 ALA A N 1
ATOM 2667 C CA . ALA A 1 236 ? 31.61772 26.76785 66.53499 1.000 13.09866 409 ALA A CA 1
ATOM 2668 C C . ALA A 1 236 ? 31.59682 27.97718 67.45534 1.000 15.74887 409 ALA A C 1
ATOM 2669 O O . ALA A 1 236 ? 31.43306 29.11247 66.98017 1.000 14.20572 409 ALA A O 1
ATOM 2676 N N . MET A 1 237 ? 31.75540 27.75430 68.77973 1.000 15.40391 410 MET A N 1
ATOM 2677 C CA . MET A 1 237 ? 31.89011 28.88216 69.70295 1.000 16.35997 410 MET A CA 1
ATOM 2678 C C . MET A 1 237 ? 33.12215 29.71413 69.36265 1.000 16.81951 410 MET A C 1
ATOM 2679 O O . MET A 1 237 ? 33.06919 30.94072 69.37305 1.000 18.89244 410 MET A O 1
ATOM 2693 N N . ARG A 1 238 ? 34.25716 29.06745 69.14561 1.000 15.41683 411 ARG A N 1
ATOM 2694 C CA . ARG A 1 238 ? 35.50676 29.82845 68.90032 1.000 19.50197 411 ARG A CA 1
ATOM 2695 C C . ARG A 1 238 ? 35.46660 30.61499 67.59835 1.000 21.19150 411 ARG A C 1
ATOM 2696 O O . ARG A 1 238 ? 36.00047 31.73262 67.52284 1.000 23.71033 411 ARG A O 1
ATOM 2717 N N . ARG A 1 239 ? 34.82659 30.06760 66.56796 1.000 18.81103 412 ARG A N 1
ATOM 2718 C CA . ARG A 1 239 ? 34.60360 30.83726 65.34646 1.000 25.36054 412 ARG A CA 1
ATOM 2719 C C . ARG A 1 239 ? 33.64442 32.00286 65.55304 1.000 26.35015 412 ARG A C 1
ATOM 2720 O O . ARG A 1 239 ? 33.77144 33.03036 64.87281 1.000 29.03305 412 ARG A O 1
ATOM 2741 N N . THR A 1 240 ? 32.64366 31.85005 66.43784 1.000 21.35184 413 THR A N 1
ATOM 2742 C CA . THR A 1 240 ? 31.70832 32.95246 66.70377 1.000 22.49152 413 THR A CA 1
ATOM 2743 C C . THR A 1 240 ? 32.41574 34.11519 67.40440 1.000 23.38057 413 THR A C 1
ATOM 2744 O O . THR A 1 240 ? 32.20084 35.27509 67.05832 1.000 27.22773 413 THR A O 1
ATOM 2755 N N . VAL A 1 241 ? 33.26701 33.81748 68.39585 1.000 23.68796 414 VAL A N 1
ATOM 2756 C CA . VAL A 1 241 ? 33.94476 34.86766 69.15857 1.000 26.46368 414 VAL A CA 1
ATOM 2757 C C . VAL A 1 241 ? 35.03555 35.55401 68.32882 1.000 34.90548 414 VAL A C 1
ATOM 2758 O O . VAL A 1 241 ? 35.18846 36.78213 68.37909 1.000 35.31642 414 VAL A O 1
ATOM 2771 N N . LEU A 1 242 ? 35.83252 34.77443 67.59882 1.000 35.75496 415 LEU A N 1
ATOM 2772 C CA . LEU A 1 242 ? 37.01081 35.26610 66.86795 1.000 40.30278 415 LEU A CA 1
ATOM 2773 C C . LEU A 1 242 ? 36.93055 34.82300 65.41032 1.000 43.06812 415 LEU A C 1
ATOM 2774 O O . LEU A 1 242 ? 37.60041 33.86986 64.99113 1.000 42.70112 415 LEU A O 1
ATOM 2790 N N . PRO A 1 243 ? 36.09105 35.49359 64.60194 1.000 51.78611 416 PRO A N 1
ATOM 2791 C CA . PRO A 1 243 ? 35.91094 35.09125 63.19885 1.000 56.45745 416 PRO A CA 1
ATOM 2792 C C . PRO A 1 243 ? 36.88049 35.79335 62.23331 1.000 63.74214 416 PRO A C 1
ATOM 2793 O O . PRO A 1 243 ? 38.07778 35.48537 62.20830 1.000 64.06322 416 PRO A O 1
ATOM 2804 N N . GLN A 1 249 ? 43.31053 29.60046 59.51294 1.000 68.37307 422 GLN A N 1
ATOM 2805 C CA . GLN A 1 249 ? 42.67829 28.30167 59.74516 1.000 75.13402 422 GLN A CA 1
ATOM 2806 C C . GLN A 1 249 ? 43.45127 27.54963 60.83297 1.000 66.31930 422 GLN A C 1
ATOM 2807 O O . GLN A 1 249 ? 44.66425 27.36709 60.72591 1.000 61.86233 422 GLN A O 1
ATOM 2820 N N . VAL A 1 250 ? 42.76411 27.15316 61.89950 1.000 49.27789 423 VAL A N 1
ATOM 2821 C CA . VAL A 1 250 ? 43.36202 26.27011 62.88874 1.000 45.90315 423 VAL A CA 1
ATOM 2822 C C . VAL A 1 250 ? 43.20148 24.83895 62.37842 1.000 38.35811 423 VAL A C 1
ATOM 2823 O O . VAL A 1 250 ? 42.13539 24.44652 61.88518 1.000 37.60265 423 VAL A O 1
ATOM 2836 N N . ARG A 1 251 ? 44.26967 24.06337 62.44517 1.000 33.45776 424 ARG A N 1
ATOM 2837 C CA . ARG A 1 251 ? 44.18928 22.66577 62.05209 1.000 27.66743 424 ARG A CA 1
ATOM 2838 C C . ARG A 1 251 ? 45.06588 21.81735 62.96182 1.000 25.30435 424 ARG A C 1
ATOM 2839 O O . ARG A 1 251 ? 46.07610 22.28900 63.48791 1.000 24.74633 424 ARG A O 1
ATOM 2860 N N . PRO A 1 252 ? 44.69246 20.56198 63.15982 1.000 19.89068 425 PRO A N 1
ATOM 2861 C CA . PRO A 1 252 ? 45.47647 19.68670 64.03282 1.000 20.05032 425 PRO A CA 1
ATOM 2862 C C . PRO A 1 252 ? 46.64471 19.04442 63.30119 1.000 20.95589 425 PRO A C 1
ATOM 2863 O O . PRO A 1 252 ? 46.52537 18.62699 62.15691 1.000 17.51461 425 PRO A O 1
ATOM 2874 N N . ALA A 1 253 ? 47.74753 18.88007 64.02557 1.000 17.21022 426 ALA A N 1
ATOM 2875 C CA . ALA A 1 253 ? 48.98059 18.27633 63.51375 1.000 20.61386 426 ALA A CA 1
ATOM 2876 C C . ALA A 1 253 ? 48.90957 16.76052 63.70353 1.000 17.90569 426 ALA A C 1
ATOM 2877 O O . ALA A 1 253 ? 49.40132 16.17589 64.67610 1.000 18.98940 426 ALA A O 1
ATOM 2884 N N . CYS A 1 254 ? 48.28702 16.12373 62.74663 1.000 16.10744 427 CYS A N 1
ATOM 2885 C CA . CYS A 1 254 ? 48.10011 14.67845 62.73786 1.000 19.49220 427 CYS A CA 1
ATOM 2886 C C . CYS A 1 254 ? 47.82742 14.26769 61.28989 1.000 18.51326 427 CYS A C 1
ATOM 2887 O O . CYS A 1 254 ? 47.50958 15.10201 60.44166 1.000 14.71733 427 CYS A O 1
ATOM 2895 N N . SER A 1 255 ? 47.93316 12.96662 61.02263 1.000 14.70455 428 SER A N 1
ATOM 2896 C CA . SER A 1 255 ? 47.77214 12.51201 59.65495 1.000 17.39125 428 SER A CA 1
ATOM 2897 C C . SER A 1 255 ? 46.30580 12.43014 59.26746 1.000 17.93887 428 SER A C 1
ATOM 2898 O O . SER A 1 255 ? 45.97491 12.60778 58.08010 1.000 16.01042 428 SER A O 1
ATOM 2906 N N . GLN A 1 256 ? 45.40786 12.20130 60.23308 1.000 15.63806 429 GLN A N 1
ATOM 2907 C CA . GLN A 1 256 ? 43.97643 12.08293 59.94893 1.000 14.37089 429 GLN A CA 1
ATOM 2908 C C . GLN A 1 256 ? 43.17297 12.20824 61.25340 1.000 12.67209 429 GLN A C 1
ATOM 2909 O O . GLN A 1 256 ? 43.52528 11.60678 62.26511 1.000 11.06287 429 GLN A O 1
ATOM 2923 N N . VAL A 1 257 ? 42.02473 12.86261 61.17133 1.000 11.01080 430 VAL A N 1
ATOM 2924 C CA . VAL A 1 257 ? 41.05317 12.89822 62.27343 1.000 10.07288 430 VAL A CA 1
ATOM 2925 C C . VAL A 1 257 ? 39.88828 11.99022 61.92359 1.000 11.81013 430 VAL A C 1
ATOM 2926 O O . VAL A 1 257 ? 39.34095 12.05716 60.81357 1.000 11.84835 430 VAL A O 1
ATOM 2939 N N . TYR A 1 258 ? 39.50522 11.13063 62.85113 1.000 9.84511 431 TYR A N 1
ATOM 2940 C CA . TYR A 1 258 ? 38.30914 10.31172 62.69727 1.000 10.55865 431 TYR A CA 1
ATOM 2941 C C . TYR A 1 258 ? 37.43833 10.60202 63.90637 1.000 11.70557 431 TYR A C 1
ATOM 2942 O O . TYR A 1 258 ? 37.82138 10.26440 65.03167 1.000 11.00643 431 TYR A O 1
ATOM 2960 N N . SER A 1 259 ? 36.26937 11.19393 63.68897 1.000 9.79310 432 SER A N 1
ATOM 2961 C CA . SER A 1 259 ? 35.40793 11.55890 64.78653 1.000 9.88123 432 SER A CA 1
ATOM 2962 C C . SER A 1 259 ? 34.18542 10.64363 64.77083 1.000 10.02317 432 SER A C 1
ATOM 2963 O O . SER A 1 259 ? 33.38246 10.72033 63.83647 1.000 9.79510 432 SER A O 1
ATOM 2971 N N . PHE A 1 260 ? 34.04031 9.80847 65.82215 1.000 8.81610 433 PHE A N 1
ATOM 2972 C CA . PHE A 1 260 ? 32.96167 8.83102 65.93751 1.000 10.48855 433 PHE A CA 1
ATOM 2973 C C . PHE A 1 260 ? 31.84652 9.42754 66.77059 1.000 8.16471 433 PHE A C 1
ATOM 2974 O O . PHE A 1 260 ? 32.12166 10.10581 67.73929 1.000 9.08957 433 PHE A O 1
ATOM 2991 N N . PHE A 1 261 ? 30.60137 9.15899 66.40671 1.000 8.65447 434 PHE A N 1
ATOM 2992 C CA . PHE A 1 261 ? 29.50775 9.50154 67.28828 1.000 9.59402 434 PHE A CA 1
ATOM 2993 C C . PHE A 1 261 ? 28.35560 8.56842 66.97154 1.000 12.22117 434 PHE A C 1
ATOM 2994 O O . PHE A 1 261 ? 28.22283 8.03649 65.82953 1.000 12.71479 434 PHE A O 1
ATOM 3011 N N . HIS A 1 262 ? 27.54358 8.33959 67.99529 1.000 10.79759 435 HIS A N 1
ATOM 3012 C CA . HIS A 1 262 ? 26.17299 7.88422 67.80812 1.000 13.13275 435 HIS A CA 1
ATOM 3013 C C . HIS A 1 262 ? 25.32304 9.10915 67.56998 1.000 12.52365 435 HIS A C 1
ATOM 3014 O O . HIS A 1 262 ? 25.46263 10.10586 68.28195 1.000 11.72515 435 HIS A O 1
ATOM 3028 N N . CYS A 1 263 ? 24.45325 9.04047 66.55502 1.000 12.21599 436 CYS A N 1
ATOM 3029 C CA . CYS A 1 263 ? 23.60009 10.17215 66.23211 1.000 14.02179 436 CYS A CA 1
ATOM 3030 C C . CYS A 1 263 ? 22.80905 10.65818 67.45614 1.000 13.93706 436 CYS A C 1
ATOM 3031 O O . CYS A 1 263 ? 22.68209 11.86078 67.66566 1.000 13.58952 436 CYS A O 1
ATOM 3039 N N . ALA A 1 264 ? 22.35466 9.74713 68.30237 1.000 10.72183 437 ALA A N 1
ATOM 3040 C CA . ALA A 1 264 ? 21.54365 10.11930 69.44830 1.000 15.00250 437 ALA A CA 1
ATOM 3041 C C . ALA A 1 264 ? 22.34740 10.56704 70.65367 1.000 15.09440 437 ALA A C 1
ATOM 3042 O O . ALA A 1 264 ? 21.74092 10.92869 71.66105 1.000 15.22965 437 ALA A O 1
ATOM 3049 N N . ASP A 1 265 ? 23.69544 10.56677 70.59495 1.000 11.62118 438 ASP A N 1
ATOM 3050 C CA . ASP A 1 265 ? 24.49037 11.00724 71.70769 1.000 10.08233 438 ASP A CA 1
ATOM 3051 C C . ASP A 1 265 ? 24.37322 12.52568 71.85887 1.000 13.17277 438 ASP A C 1
ATOM 3052 O O . ASP A 1 265 ? 24.58439 13.26933 70.88208 1.000 13.30370 438 ASP A O 1
ATOM 3061 N N . PRO A 1 266 ? 24.08022 13.03440 73.05392 1.000 13.36080 439 PRO A N 1
ATOM 3062 C CA . PRO A 1 266 ? 23.94046 14.49084 73.19166 1.000 13.94933 439 PRO A CA 1
ATOM 3063 C C . PRO A 1 266 ? 25.16762 15.26702 72.79120 1.000 14.87499 439 PRO A C 1
ATOM 3064 O O . PRO A 1 266 ? 25.04910 16.45177 72.48977 1.000 15.34258 439 PRO A O 1
ATOM 3075 N N . SER A 1 267 ? 26.35425 14.66672 72.84549 1.000 12.48855 440 SER A N 1
ATOM 3076 C CA . SER A 1 267 ? 27.57578 15.32378 72.43777 1.000 14.41615 440 SER A CA 1
ATOM 3077 C C . SER A 1 267 ? 27.90569 15.13253 70.94852 1.000 14.69653 440 SER A C 1
ATOM 3078 O O . SER A 1 267 ? 28.92182 15.65377 70.49350 1.000 15.44679 440 SER A O 1
ATOM 3086 N N . ALA A 1 268 ? 27.10859 14.39221 70.20474 1.000 11.99740 441 ALA A N 1
ATOM 3087 C CA . ALA A 1 268 ? 27.35945 14.16202 68.78053 1.000 12.35317 441 ALA A CA 1
ATOM 3088 C C . ALA A 1 268 ? 27.36963 15.49877 68.05153 1.000 17.19465 441 ALA A C 1
ATOM 3089 O O . ALA A 1 268 ? 26.38970 16.26469 68.11819 1.000 13.01279 441 ALA A O 1
ATOM 3096 N N . SER A 1 269 ? 28.49051 15.79264 67.40840 1.000 12.53031 442 SER A N 1
ATOM 3097 C CA . SER A 1 269 ? 28.68928 17.07052 66.72700 1.000 16.95832 442 SER A CA 1
ATOM 3098 C C . SER A 1 269 ? 29.52831 16.85844 65.47584 1.000 12.02902 442 SER A C 1
ATOM 3099 O O . SER A 1 269 ? 30.66712 16.39583 65.57135 1.000 11.05207 442 SER A O 1
ATOM 3107 N N . ARG A 1 270 ? 29.00223 17.22624 64.31473 1.000 9.51133 443 ARG A N 1
ATOM 3108 C CA . ARG A 1 270 ? 29.75949 17.02570 63.07688 1.000 13.74281 443 ARG A CA 1
ATOM 3109 C C . ARG A 1 270 ? 30.85137 18.07075 62.95742 1.000 11.56972 443 ARG A C 1
ATOM 3110 O O . ARG A 1 270 ? 30.63923 19.24861 63.26836 1.000 14.96281 443 ARG A O 1
ATOM 3131 N N . LEU A 1 271 ? 31.99811 17.64619 62.41849 1.000 11.37813 444 LEU A N 1
ATOM 3132 C CA . LEU A 1 271 ? 33.09844 18.52317 62.12424 1.000 10.74435 444 LEU A CA 1
ATOM 3133 C C . LEU A 1 271 ? 33.20407 18.89407 60.64792 1.000 11.58798 444 LEU A C 1
ATOM 3134 O O . LEU A 1 271 ? 33.70910 19.98343 60.31412 1.000 11.42931 444 LEU A O 1
ATOM 3150 N N . GLU A 1 272 ? 32.77503 18.02254 59.74848 1.000 11.97359 445 GLU A N 1
ATOM 3151 C CA . GLU A 1 272 ? 33.00926 18.28569 58.31895 1.000 9.70760 445 GLU A CA 1
ATOM 3152 C C . GLU A 1 272 ? 32.36192 19.59557 57.87710 1.000 11.81635 445 GLU A C 1
ATOM 3153 O O . GLU A 1 272 ? 32.99827 20.35822 57.13764 1.000 12.04369 445 GLU A O 1
ATOM 3165 N N . PRO A 1 273 ? 31.18400 19.97706 58.34775 1.000 10.73642 446 PRO A N 1
ATOM 3166 C CA . PRO A 1 273 ? 30.60877 21.23761 57.85256 1.000 13.84815 446 PRO A CA 1
ATOM 3167 C C . PRO A 1 273 ? 31.31235 22.45941 58.36929 1.000 14.81800 446 PRO A C 1
ATOM 3168 O O . PRO A 1 273 ? 31.14838 23.54415 57.77806 1.000 14.83567 446 PRO A O 1
ATOM 3179 N N . LEU A 1 274 ? 32.15939 22.32121 59.38373 1.000 14.61685 447 LEU A N 1
ATOM 3180 C CA . LEU A 1 274 ? 32.97341 23.46801 59.80852 1.000 16.06060 447 LEU A CA 1
ATOM 3181 C C . LEU A 1 274 ? 34.14937 23.70981 58.87154 1.000 19.99788 447 LEU A C 1
ATOM 3182 O O . LEU A 1 274 ? 34.65654 24.82802 58.80619 1.000 20.652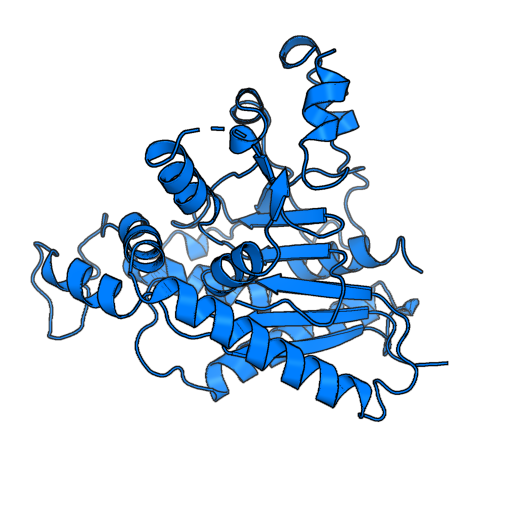06 447 LEU A O 1
ATOM 3198 N N . LEU A 1 275 ? 34.60221 22.68155 58.16136 1.000 15.65750 448 LEU A N 1
ATOM 3199 C CA . LEU A 1 275 ? 35.62013 22.83024 57.13405 1.000 18.06454 448 LEU A CA 1
ATOM 3200 C C . LEU A 1 275 ? 35.01378 23.23462 55.78785 1.000 20.94275 448 LEU A C 1
ATOM 3201 O O . LEU A 1 275 ? 35.56072 24.09314 55.09855 1.000 17.29169 448 LEU A O 1
ATOM 3217 N N . GLU A 1 276 ? 33.88136 22.64215 55.42190 1.000 18.30344 449 GLU A N 1
ATOM 3218 C CA . GLU A 1 276 ? 33.16301 22.97726 54.19560 1.000 19.31204 449 GLU A CA 1
ATOM 3219 C C . GLU A 1 276 ? 31.66365 22.85551 54.50902 1.000 17.78181 449 GLU A C 1
ATOM 3220 O O . GLU A 1 276 ? 31.13987 21.73350 54.63048 1.000 15.73014 449 GLU A O 1
ATOM 3232 N N . PRO A 1 277 ? 30.95960 23.98924 54.59426 1.000 17.08867 450 PRO A N 1
ATOM 3233 C CA . PRO A 1 277 ? 29.53794 23.98702 55.02355 1.000 17.53042 450 PRO A CA 1
ATOM 3234 C C . PRO A 1 277 ? 28.62704 23.07369 54.25487 1.000 19.36807 450 PRO A C 1
ATOM 3235 O O . PRO A 1 277 ? 27.76301 22.43627 54.85820 1.000 16.43500 450 PRO A O 1
ATOM 3246 N N . LYS A 1 278 ? 28.81526 22.93154 52.95004 1.000 17.99723 451 LYS A N 1
ATOM 3247 C CA . LYS A 1 278 ? 27.91448 22.05965 52.18825 1.000 20.04554 451 LYS A CA 1
ATOM 3248 C C . LYS A 1 278 ? 28.04428 20.58992 52.59150 1.000 17.84379 451 LYS A C 1
ATOM 3249 O O . LYS A 1 278 ? 27.18444 19.78451 52.24789 1.000 17.30459 451 LYS A O 1
ATOM 3268 N N . PHE A 1 279 ? 29.05105 20.21670 53.34985 1.000 15.14492 452 PHE A N 1
ATOM 3269 C CA . PHE A 1 279 ? 29.06296 18.85563 53.85542 1.000 15.27700 452 PHE A CA 1
ATOM 3270 C C . PHE A 1 279 ? 27.90881 18.56020 54.81222 1.000 15.24247 452 PHE A C 1
ATOM 3271 O O . PHE A 1 279 ? 27.63172 17.39250 55.07259 1.000 11.35447 452 PHE A O 1
ATOM 3288 N N . HIS A 1 280 ? 27.19932 19.56211 55.31603 1.000 15.83236 453 HIS A N 1
ATOM 3289 C CA . HIS A 1 280 ? 26.04394 19.23027 56.15789 1.000 18.61123 453 HIS A CA 1
ATOM 3290 C C . HIS A 1 280 ? 24.99049 18.47605 55.36330 1.000 18.38770 453 HIS A C 1
ATOM 3291 O O . HIS A 1 280 ? 24.15042 17.79905 55.96535 1.000 17.09368 453 HIS A O 1
ATOM 3305 N N . LEU A 1 281 ? 25.04514 18.51906 54.03431 1.000 18.86884 454 LEU A N 1
ATOM 3306 C CA . LEU A 1 281 ? 24.11472 17.72305 53.23632 1.000 21.34573 454 LEU A CA 1
ATOM 3307 C C . LEU A 1 281 ? 24.70524 16.39282 52.77531 1.000 21.80083 454 LEU A C 1
ATOM 3308 O O . LEU A 1 281 ? 24.01082 15.60510 52.14786 1.000 22.87611 454 LEU A O 1
ATOM 3324 N N . VAL A 1 282 ? 25.94719 16.08996 53.11069 1.000 19.04455 455 VAL A N 1
ATOM 3325 C CA . VAL A 1 282 ? 26.53851 14.78085 52.83293 1.000 16.81889 455 VAL A CA 1
ATOM 3326 C C . VAL A 1 282 ? 26.43918 13.94906 54.10474 1.000 17.33801 455 VAL A C 1
ATOM 3327 O O . VAL A 1 282 ? 27.05599 14.31523 55.10863 1.000 15.83856 455 VAL A O 1
ATOM 3340 N N . PRO A 1 283 ? 25.79871 12.78704 54.07607 1.000 18.23520 456 PRO A N 1
ATOM 3341 C CA . PRO A 1 283 ? 25.68562 11.99203 55.30891 1.000 16.55704 456 PRO A CA 1
ATOM 3342 C C . PRO A 1 283 ? 27.04318 11.64848 55.86868 1.000 16.55110 456 PRO A C 1
ATOM 3343 O O . PRO A 1 283 ? 28.00532 11.38698 55.11534 1.000 12.71058 456 PRO A O 1
ATOM 3354 N N . PRO A 1 284 ? 27.15786 11.52614 57.19931 1.000 13.65100 457 PRO A N 1
ATOM 3355 C CA . PRO A 1 284 ? 28.35208 10.91417 57.78456 1.000 14.14100 457 PRO A CA 1
ATOM 3356 C C . PRO A 1 284 ? 28.53674 9.50197 57.25042 1.000 15.29707 457 PRO A C 1
ATOM 3357 O O . PRO A 1 284 ? 27.59601 8.84769 56.78260 1.000 15.69144 457 PRO A O 1
ATOM 3368 N N . VAL A 1 285 ? 29.77325 9.04623 57.29768 1.000 13.37675 458 VAL A N 1
ATOM 3369 C CA . VAL A 1 285 ? 30.11161 7.66272 56.94410 1.000 16.91809 458 VAL A CA 1
ATOM 3370 C C . VAL A 1 285 ? 29.53107 6.72217 57.99352 1.000 14.62354 458 VAL A C 1
ATOM 3371 O O . VAL A 1 285 ? 29.72538 6.94127 59.19445 1.000 15.49084 458 VAL A O 1
ATOM 3384 N N . SER A 1 286 ? 28.81143 5.68309 57.54819 1.000 14.32734 459 SER A N 1
ATOM 3385 C CA . SER A 1 286 ? 28.30199 4.63700 58.43434 1.000 15.70922 459 SER A CA 1
ATOM 3386 C C . SER A 1 286 ? 29.41557 3.63672 58.73980 1.000 16.56998 459 SER A C 1
ATOM 3387 O O . SER A 1 286 ? 29.97957 3.05429 57.83134 1.000 17.03860 459 SER A O 1
ATOM 3395 N N . VAL A 1 287 ? 29.75369 3.48287 59.99653 1.000 14.44428 460 VAL A N 1
ATOM 3396 C CA . VAL A 1 287 ? 30.74505 2.48987 60.42506 1.000 14.75190 460 VAL A CA 1
ATOM 3397 C C . VAL A 1 287 ? 30.09460 1.11184 60.35735 1.000 15.20407 460 VAL A C 1
ATOM 3398 O O . VAL A 1 287 ? 29.00908 0.92675 60.92098 1.000 16.15923 460 VAL A O 1
ATOM 3411 N N . PRO A 1 288 ? 30.71657 0.14492 59.70033 1.000 16.68558 461 PRO A N 1
ATOM 3412 C CA . PRO A 1 288 ? 30.11574 -1.18912 59.57526 1.000 18.39783 461 PRO A CA 1
ATOM 3413 C C . PRO A 1 288 ? 30.03671 -1.88549 60.92116 1.000 18.57457 461 PRO A C 1
ATOM 3414 O O . PRO A 1 288 ? 30.95537 -1.81254 61.74649 1.000 18.27000 461 PRO A O 1
ATOM 3425 N N . ARG A 1 289 ? 28.95216 -2.60438 61.10907 1.000 15.63402 462 ARG A N 1
ATOM 3426 C CA . ARG A 1 289 ? 28.81175 -3.44255 62.29311 1.000 22.69105 462 ARG A CA 1
ATOM 3427 C C . ARG A 1 289 ? 29.70148 -4.66192 62.15798 1.000 24.21297 462 ARG A C 1
ATOM 3428 O O . ARG A 1 289 ? 29.59073 -5.40111 61.17745 1.000 25.68829 462 ARG A O 1
ATOM 3449 N N . TYR A 1 290 ? 30.58279 -4.86839 63.14740 1.000 21.95969 463 TYR A N 1
ATOM 3450 C CA . TYR A 1 290 ? 31.51544 -5.99783 63.15722 1.000 27.15645 463 TYR A CA 1
ATOM 3451 C C . TYR A 1 290 ? 30.81300 -7.33595 63.02562 1.000 29.73641 463 TYR A C 1
ATOM 3452 O O . TYR A 1 290 ? 31.37873 -8.26418 62.45044 1.000 27.73279 463 TYR A O 1
ATOM 3470 N N . GLN A 1 291 ? 29.60456 -7.45509 63.56545 1.000 31.24178 464 GLN A N 1
ATOM 3471 C CA . GLN A 1 291 ? 28.88905 -8.72619 63.53744 1.000 35.48668 464 GLN A CA 1
ATOM 3472 C C . GLN A 1 291 ? 28.61788 -9.18394 62.12614 1.000 34.54072 464 GLN A C 1
ATOM 3473 O O . GLN A 1 291 ? 28.57733 -10.38828 61.85544 1.000 34.68710 464 GLN A O 1
ATOM 3487 N N . ARG A 1 292 ? 28.40593 -8.24409 61.20988 1.000 41.59002 465 ARG A N 1
ATOM 3488 C CA . ARG A 1 292 ? 28.04862 -8.55056 59.82857 1.000 40.78342 465 ARG A CA 1
ATOM 3489 C C . ARG A 1 292 ? 29.20007 -8.33606 58.86525 1.000 39.58421 465 ARG A C 1
ATOM 3490 O O . ARG A 1 292 ? 29.30190 -9.05645 57.88417 1.000 36.65716 465 ARG A O 1
ATOM 3511 N N . PHE A 1 293 ? 30.05838 -7.35437 59.12341 1.000 31.97779 466 PHE A N 1
ATOM 3512 C CA . PHE A 1 293 ? 31.19099 -7.03562 58.26622 1.000 31.37980 466 PHE A CA 1
ATOM 3513 C C . PHE A 1 293 ? 32.45771 -6.97685 59.11136 1.000 30.51736 466 PHE A C 1
ATOM 3514 O O . PHE A 1 293 ? 33.07836 -5.91830 59.28196 1.000 29.70309 466 PHE A O 1
ATOM 3531 N N . PRO A 1 294 ? 32.89913 -8.11977 59.62201 1.000 31.38172 467 PRO A N 1
ATOM 3532 C CA . PRO A 1 294 ? 34.13830 -8.12155 60.41228 1.000 30.56300 467 PRO A CA 1
ATOM 3533 C C . PRO A 1 294 ? 35.36468 -7.63185 59.65879 1.000 30.73802 467 PRO A C 1
ATOM 3534 O O . PRO A 1 294 ? 36.29595 -7.09455 60.27887 1.000 28.24226 467 PRO A O 1
ATOM 3545 N N . LEU A 1 295 ? 35.39172 -7.77875 58.34466 1.000 30.56863 468 LEU A N 1
ATOM 3546 C CA . LEU A 1 295 ? 36.49777 -7.28883 57.53559 1.000 30.55852 468 LEU A CA 1
ATOM 3547 C C . LEU A 1 295 ? 36.21248 -5.94227 56.87210 1.000 31.92598 468 LEU A C 1
ATOM 3548 O O . LEU A 1 295 ? 36.96798 -5.51172 55.99304 1.000 34.03260 468 LEU A O 1
ATOM 3564 N N . GLY A 1 296 ? 35.15833 -5.26308 57.26879 1.000 30.87318 469 GLY A N 1
ATOM 3565 C CA . GLY A 1 296 ? 34.79906 -4.00533 56.65784 1.000 29.71702 469 GLY A CA 1
ATOM 3566 C C . GLY A 1 296 ? 33.87085 -4.22069 55.47909 1.000 29.55156 469 GLY A C 1
ATOM 3567 O O . GLY A 1 296 ? 33.55272 -5.33219 55.09801 1.000 26.62639 469 GLY A O 1
ATOM 3571 N N . ASP A 1 297 ? 33.39087 -3.11403 54.93749 1.000 28.43078 470 ASP A N 1
ATOM 3572 C CA . ASP A 1 297 ? 32.45487 -3.17034 53.83820 1.000 31.21366 470 ASP A CA 1
ATOM 3573 C C . ASP A 1 297 ? 33.07931 -2.70468 52.54088 1.000 31.42544 470 ASP A C 1
ATOM 3574 O O . ASP A 1 297 ? 32.35266 -2.45118 51.59492 1.000 32.78747 470 ASP A O 1
ATOM 3583 N N . GLY A 1 298 ? 34.40326 -2.56319 52.49223 1.000 30.58619 471 GLY A N 1
ATOM 3584 C CA . GLY A 1 298 ? 35.10965 -2.23687 51.27075 1.000 37.04649 471 GLY A CA 1
ATOM 3585 C C . GLY A 1 298 ? 35.08305 -0.78908 50.83939 1.000 35.86360 471 GLY A C 1
ATOM 3586 O O . GLY A 1 298 ? 35.51110 -0.48879 49.72239 1.000 35.65658 471 GLY A O 1
ATOM 3590 N N . GLN A 1 299 ? 34.63074 0.12378 51.69031 1.000 31.10498 472 GLN A N 1
ATOM 3591 C CA . GLN A 1 299 ? 34.53184 1.54206 51.28964 1.000 37.84172 472 GLN A CA 1
ATOM 3592 C C . GLN A 1 299 ? 35.87203 2.25318 51.42625 1.000 33.94766 472 GLN A C 1
ATOM 3593 O O . GLN A 1 299 ? 36.67754 1.92425 52.30065 1.000 30.47677 472 GLN A O 1
ATOM 3607 N N . SER A 1 300 ? 36.14773 3.18330 50.49176 1.000 31.85684 473 SER A N 1
ATOM 3608 C CA . SER A 1 300 ? 37.46934 3.81091 50.43477 1.000 31.04690 473 SER A CA 1
ATOM 3609 C C . SER A 1 300 ? 37.69343 4.79957 51.58155 1.000 25.22240 473 SER A C 1
ATOM 3610 O O . SER A 1 300 ? 38.83759 4.98841 52.03345 1.000 25.47567 473 SER A O 1
ATOM 3618 N N . LEU A 1 301 ? 36.63626 5.43168 52.05162 1.000 21.38773 474 LEU A N 1
ATOM 3619 C CA . LEU A 1 301 ? 36.66214 6.48928 53.06989 1.000 21.52705 474 LEU A CA 1
ATOM 3620 C C . LEU A 1 301 ? 37.26281 7.80279 52.56525 1.000 18.76193 474 LEU A C 1
ATOM 3621 O O . LEU A 1 301 ? 37.41345 8.74591 53.34991 1.000 13.57589 474 LEU A O 1
ATOM 3637 N N . LEU A 1 302 ? 37.66463 7.88663 51.29206 1.000 16.83969 475 LEU A N 1
ATOM 3638 C CA . LEU A 1 302 ? 38.41121 9.05899 50.85582 1.000 17.56948 475 LEU A CA 1
ATOM 3639 C C . LEU A 1 302 ? 37.50012 10.26277 50.66283 1.000 15.64031 475 LEU A C 1
ATOM 3640 O O . LEU A 1 302 ? 36.36803 10.13659 50.16970 1.000 15.21136 475 LEU A O 1
ATOM 3656 N N . LEU A 1 303 ? 37.99507 11.42068 51.11281 1.000 13.39211 476 LEU A N 1
ATOM 3657 C CA . LEU A 1 303 ? 37.34408 12.67586 50.77959 1.000 13.42393 476 LEU A CA 1
ATOM 3658 C C . LEU A 1 303 ? 37.08643 12.80467 49.28319 1.000 14.21851 476 LEU A C 1
ATOM 3659 O O . LEU A 1 303 ? 36.01388 13.26347 48.87285 1.000 14.32936 476 LEU A O 1
ATOM 3675 N N . ALA A 1 304 ? 38.04605 12.42183 48.45577 1.000 14.89283 477 ALA A N 1
ATOM 3676 C CA . ALA A 1 304 ? 37.89254 12.65001 47.02964 1.000 16.77641 477 ALA A CA 1
ATOM 3677 C C . ALA A 1 304 ? 36.68224 11.91863 46.47186 1.000 19.13134 477 ALA A C 1
ATOM 3678 O O . ALA A 1 304 ? 36.05984 12.38218 45.51398 1.000 16.66859 477 ALA A O 1
ATOM 3685 N N . ASP A 1 305 ? 36.35465 10.75393 47.04640 1.000 17.44540 478 ASP A N 1
ATOM 3686 C CA . ASP A 1 305 ? 35.15935 10.02187 46.60335 1.000 20.01683 478 ASP A CA 1
ATOM 3687 C C . ASP A 1 305 ? 33.88273 10.78291 46.95264 1.000 21.16673 478 ASP A C 1
ATOM 3688 O O . ASP A 1 305 ? 32.96652 10.85747 46.13835 1.000 20.58150 478 ASP A O 1
ATOM 3697 N N . ALA A 1 306 ? 33.80484 11.36660 48.13735 1.000 18.88533 479 ALA A N 1
ATOM 3698 C CA . ALA A 1 306 ? 32.66271 12.22247 48.45721 1.000 19.62619 479 ALA A CA 1
ATOM 3699 C C . ALA A 1 306 ? 32.58732 13.41644 47.51587 1.000 19.32847 479 ALA A C 1
ATOM 3700 O O . ALA A 1 306 ? 31.49455 13.80493 47.07386 1.000 17.51090 479 ALA A O 1
ATOM 3707 N N . LEU A 1 307 ? 33.73360 14.06299 47.24414 1.000 15.65225 480 LEU A N 1
ATOM 3708 C CA . LEU A 1 307 ? 33.68897 15.23115 46.36635 1.000 16.92193 480 LEU A CA 1
ATOM 3709 C C . LEU A 1 307 ? 33.25313 14.80766 44.97225 1.000 18.74367 480 LEU A C 1
ATOM 3710 O O . LEU A 1 307 ? 32.48377 15.50590 44.31516 1.000 19.99432 480 LEU A O 1
ATOM 3726 N N . HIS A 1 308 ? 33.73827 13.66264 44.51416 1.000 17.27797 481 HIS A N 1
ATOM 3727 C CA . HIS A 1 308 ? 33.42383 13.21863 43.16515 1.000 19.58952 481 HIS A CA 1
ATOM 3728 C C . HIS A 1 308 ? 31.93915 12.87233 43.07268 1.000 22.28826 481 HIS A C 1
ATOM 3729 O O . HIS A 1 308 ? 31.24098 13.32017 42.16336 1.000 22.69428 481 HIS A O 1
ATOM 3743 N N . THR A 1 309 ? 31.43521 12.11257 44.04634 1.000 19.91051 482 THR A N 1
ATOM 3744 C CA . THR A 1 309 ? 30.04613 11.66898 43.95191 1.000 24.92569 482 THR A CA 1
ATOM 3745 C C . THR A 1 309 ? 29.08782 12.84641 44.07930 1.000 22.40216 482 THR A C 1
ATOM 3746 O O . THR A 1 309 ? 28.02498 12.84290 43.46701 1.000 25.99259 482 THR A O 1
ATOM 3757 N N . HIS A 1 310 ? 29.44470 13.85970 44.85998 1.000 20.41960 483 HIS A N 1
ATOM 3758 C CA . HIS A 1 310 ? 28.60381 15.03859 45.08434 1.000 21.76586 483 HIS A CA 1
ATOM 3759 C C . HIS A 1 310 ? 29.17860 16.25709 44.38310 1.000 25.51634 483 HIS A C 1
ATOM 3760 O O . HIS A 1 310 ? 29.16109 17.36993 44.91737 1.000 26.91576 483 HIS A O 1
ATOM 3774 N N . SER A 1 311 ? 29.72973 16.05769 43.19587 1.000 25.54147 484 SER A N 1
ATOM 3775 C CA . SER A 1 311 ? 30.45415 17.13706 42.53218 1.000 28.41826 484 SER A CA 1
ATOM 3776 C C . SER A 1 311 ? 29.59527 18.37238 42.28478 1.000 34.15615 484 SER A C 1
ATOM 3777 O O . SER A 1 311 ? 30.12690 19.49268 42.37970 1.000 31.52500 484 SER A O 1
ATOM 3785 N N . PRO A 1 312 ? 28.30602 18.26331 41.96882 1.000 34.16329 485 PRO A N 1
ATOM 3786 C CA . PRO A 1 312 ? 27.52277 19.49317 41.74628 1.000 38.64451 485 PRO A CA 1
ATOM 3787 C C . PRO A 1 312 ? 27.53853 20.40796 42.95098 1.000 35.96677 485 PRO A C 1
ATOM 3788 O O . PRO A 1 312 ? 27.61555 21.63085 42.79790 1.000 39.29513 485 PRO A O 1
ATOM 3799 N N . LEU A 1 313 ? 27.55074 19.83672 44.14934 1.000 36.48543 486 LEU A N 1
ATOM 3800 C CA . LEU A 1 313 ? 27.52473 20.63697 45.35337 1.000 38.98524 486 LEU A CA 1
ATOM 3801 C C . LEU A 1 313 ? 28.81288 21.42074 45.53049 1.000 39.35997 486 LEU A C 1
ATOM 3802 O O . LEU A 1 313 ? 28.79459 22.58538 45.92960 1.000 37.45737 486 LEU A O 1
ATOM 3818 N N . PHE A 1 314 ? 29.94000 20.78521 45.28568 1.000 39.21635 487 PHE A N 1
ATOM 3819 C CA . PHE A 1 314 ? 31.23213 21.35854 45.63740 1.000 38.19845 487 PHE A CA 1
ATOM 3820 C C . PHE A 1 314 ? 31.96295 21.97395 44.47009 1.000 42.03478 487 PHE A C 1
ATOM 3821 O O . PHE A 1 314 ? 32.72444 22.92737 44.66431 1.000 44.16860 487 PHE A O 1
ATOM 3838 N N . LEU A 1 315 ? 31.77557 21.44018 43.27209 1.000 45.72362 488 LEU A N 1
ATOM 3839 C CA . LEU A 1 315 ? 32.57740 21.82899 42.11543 1.000 51.46595 488 LEU A CA 1
ATOM 3840 C C . LEU A 1 315 ? 31.73401 22.68087 41.18600 1.000 49.82033 488 LEU A C 1
ATOM 3841 O O . LEU A 1 315 ? 32.15159 22.95470 40.07699 1.000 60.59769 488 LEU A O 1
ATOM 3857 N N . VAL A 1 325 ? 38.29792 25.24015 41.03995 1.000 50.01583 537 VAL A N 1
ATOM 3858 C CA . VAL A 1 325 ? 39.21134 25.39887 42.16660 1.000 52.42539 537 VAL A CA 1
ATOM 3859 C C . VAL A 1 325 ? 38.60966 24.77682 43.42487 1.000 40.61473 537 VAL A C 1
ATOM 3860 O O . VAL A 1 325 ? 39.30077 24.53537 44.41080 1.000 35.95697 537 VAL A O 1
ATOM 3872 N N . GLY A 1 326 ? 37.31913 24.49631 43.37510 1.000 39.14813 538 GLY A N 1
ATOM 3873 C CA . GLY A 1 326 ? 36.62753 24.00859 44.55444 1.000 34.87600 538 GLY A CA 1
ATOM 3874 C C . GLY A 1 326 ? 37.31562 22.80677 45.17548 1.000 32.71375 538 GLY A C 1
ATOM 3875 O O . GLY A 1 326 ? 37.60591 22.78657 46.38252 1.000 23.68626 538 GLY A O 1
ATOM 3879 N N . ALA A 1 327 ? 37.56673 21.77432 44.36531 1.000 32.05228 539 ALA A N 1
ATOM 3880 C CA . ALA A 1 327 ? 38.04848 20.53116 44.95097 1.000 27.74996 539 ALA A CA 1
ATOM 3881 C C . ALA A 1 327 ? 39.39274 20.74720 45.62306 1.000 21.22398 539 ALA A C 1
ATOM 3882 O O . ALA A 1 327 ? 39.63166 20.23579 46.72202 1.000 21.21855 539 ALA A O 1
ATOM 3889 N N . SER A 1 328 ? 40.30252 21.50273 44.96927 1.000 20.19609 540 SER A N 1
ATOM 3890 C CA . SER A 1 328 ? 41.61306 21.69899 45.57997 1.000 22.98917 540 SER A CA 1
ATOM 3891 C C . SER A 1 328 ? 41.53906 22.52397 46.87159 1.000 22.84627 540 SER A C 1
ATOM 3892 O O . SER A 1 328 ? 42.27729 22.26691 47.82488 1.000 21.12746 540 SER A O 1
ATOM 3900 N N . ARG A 1 329 ? 40.65433 23.50145 46.94546 1.000 21.79541 541 ARG A N 1
ATOM 3901 C CA . ARG A 1 329 ? 40.58690 24.30293 48.17183 1.000 23.72447 541 ARG A CA 1
ATOM 3902 C C . ARG A 1 329 ? 40.04350 23.47499 49.33491 1.000 20.54064 541 ARG A C 1
ATOM 3903 O O . ARG A 1 329 ? 40.58161 23.51447 50.45575 1.000 21.51311 541 ARG A O 1
ATOM 3924 N N . ILE A 1 330 ? 39.00987 22.67923 49.09162 1.000 19.70007 542 ILE A N 1
ATOM 3925 C CA . ILE A 1 330 ? 38.46990 21.85231 50.15766 1.000 17.73320 542 ILE A CA 1
ATOM 3926 C C . ILE A 1 330 ? 39.49717 20.82388 50.57612 1.000 18.63947 542 ILE A C 1
ATOM 3927 O O . ILE A 1 330 ? 39.68197 20.57157 51.76897 1.000 17.80555 542 ILE A O 1
ATOM 3943 N N . THR A 1 331 ? 40.16896 20.20457 49.60184 1.000 16.84229 543 THR A N 1
ATOM 3944 C CA . THR A 1 331 ? 41.13445 19.16549 49.92904 1.000 19.32503 543 THR A CA 1
ATOM 3945 C C . THR A 1 331 ? 42.26075 19.75024 50.74986 1.000 19.78432 543 THR A C 1
ATOM 3946 O O . THR A 1 331 ? 42.71786 19.13174 51.72415 1.000 19.44925 543 THR A O 1
ATOM 3957 N N . ALA A 1 332 ? 42.66549 20.97935 50.42875 1.000 19.58042 544 ALA A N 1
ATOM 3958 C CA . ALA A 1 332 ? 43.79388 21.57034 51.13942 1.000 25.11543 544 ALA A CA 1
ATOM 3959 C C . ALA A 1 332 ? 43.45172 21.86281 52.58598 1.000 24.09497 544 ALA A C 1
ATOM 3960 O O . ALA A 1 332 ? 44.32449 21.76752 53.44668 1.000 25.01558 544 ALA A O 1
ATOM 3967 N N . LYS A 1 333 ? 42.20600 22.23162 52.88735 1.000 21.54895 545 LYS A N 1
ATOM 3968 C CA . LYS A 1 333 ? 41.86504 22.55091 54.27798 1.000 23.99605 545 LYS A CA 1
ATOM 3969 C C . LYS A 1 333 ? 41.36892 21.33646 55.07641 1.000 20.68754 545 LYS A C 1
ATOM 3970 O O . LYS A 1 333 ? 41.12783 21.44895 56.27714 1.000 21.13735 545 LYS A O 1
ATOM 3989 N N . TRP A 1 334 ? 41.23244 20.17959 54.44900 1.000 18.39412 546 TRP A N 1
ATOM 3990 C CA . TRP A 1 334 ? 40.75632 19.00786 55.17080 1.000 15.79855 546 TRP A CA 1
ATOM 3991 C C . TRP A 1 334 ? 41.82896 18.47532 56.12317 1.000 18.78974 546 TRP A C 1
ATOM 3992 O O . TRP A 1 334 ? 43.02250 18.65398 55.90053 1.000 17.27338 546 TRP A O 1
ATOM 4013 N N . TRP A 1 335 ? 41.36838 17.79559 57.17121 1.000 14.55454 547 TRP A N 1
ATOM 4014 C CA . TRP A 1 335 ? 42.23186 17.20728 58.18431 1.000 15.70615 547 TRP A CA 1
ATOM 4015 C C . TRP A 1 335 ? 42.52800 15.75627 57.83785 1.000 16.95619 547 TRP A C 1
ATOM 4016 O O . TRP A 1 335 ? 42.16580 14.81611 58.57231 1.000 12.56276 547 TRP A O 1
ATOM 4037 N N . GLY A 1 336 ? 43.31053 15.59403 56.76900 1.000 14.64266 548 GLY A N 1
ATOM 4038 C CA . GLY A 1 336 ? 43.66321 14.30638 56.20178 1.000 16.60735 548 GLY A CA 1
ATOM 4039 C C . GLY A 1 336 ? 43.05875 14.10573 54.81578 1.000 16.62196 548 GLY A C 1
ATOM 4040 O O . GLY A 1 336 ? 42.37731 14.96410 54.25438 1.000 12.92398 548 GLY A O 1
ATOM 4044 N N . SER A 1 337 ? 43.25512 12.91749 54.29423 1.000 14.86391 549 SER A N 1
ATOM 4045 C CA A SER A 1 337 ? 42.67737 12.59249 52.99900 0.552 17.19064 549 SER A CA 1
ATOM 4046 C CA B SER A 1 337 ? 42.70736 12.54427 52.99779 0.448 18.56998 549 SER A CA 1
ATOM 4047 C C . SER A 1 337 ? 41.38872 11.79237 53.09476 1.000 15.68478 549 SER A C 1
ATOM 4048 O O . SER A 1 337 ? 40.77264 11.56650 52.07239 1.000 14.30156 549 SER A O 1
ATOM 4063 N N . LYS A 1 338 ? 40.97809 11.35333 54.30240 1.000 14.91616 550 LYS A N 1
ATOM 4064 C CA . LYS A 1 338 ? 39.74992 10.60483 54.51159 1.000 12.64942 550 LYS A CA 1
ATOM 4065 C C . LYS A 1 338 ? 38.64744 11.46535 55.13901 1.000 11.73563 550 LYS A C 1
ATOM 4066 O O . LYS A 1 338 ? 38.87741 12.56905 55.65848 1.000 11.34793 550 LYS A O 1
ATOM 4085 N N . ARG A 1 339 ? 37.42499 10.93439 55.08059 1.000 12.34381 551 ARG A N 1
ATOM 4086 C CA . ARG A 1 339 ? 36.30317 11.52049 55.78218 1.000 11.66029 551 ARG A CA 1
ATOM 4087 C C . ARG A 1 339 ? 36.61423 11.64948 57.26156 1.000 10.37371 551 ARG A C 1
ATOM 4088 O O . ARG A 1 339 ? 37.46459 10.96323 57.79353 1.000 11.49100 551 ARG A O 1
ATOM 4109 N N . ILE A 1 340 ? 35.93355 12.59804 57.90964 1.000 11.07988 552 ILE A N 1
ATOM 4110 C CA . ILE A 1 340 ? 36.10546 12.88354 59.32053 1.000 9.53346 552 ILE A CA 1
ATOM 4111 C C . ILE A 1 340 ? 34.92244 12.43645 60.18991 1.000 9.78804 552 ILE A C 1
ATOM 4112 O O . ILE A 1 340 ? 35.13767 12.09414 61.36794 1.000 9.43283 552 ILE A O 1
ATOM 4128 N N . ASP A 1 341 ? 33.67959 12.48462 59.68701 1.000 9.63776 553 ASP A N 1
ATOM 4129 C CA . ASP A 1 341 ? 32.48950 12.24095 60.50068 1.000 11.42093 553 ASP A CA 1
ATOM 4130 C C . ASP A 1 341 ? 32.05619 10.79206 60.28674 1.000 10.25614 553 ASP A C 1
ATOM 4131 O O . ASP A 1 341 ? 31.67815 10.41076 59.17794 1.000 13.92028 553 ASP A O 1
ATOM 4140 N N . TYR A 1 342 ? 32.01499 10.01464 61.37255 1.000 8.92263 554 TYR A N 1
ATOM 4141 C CA . TYR A 1 342 ? 31.69360 8.58204 61.34467 1.000 9.46551 554 TYR A CA 1
ATOM 4142 C C . TYR A 1 342 ? 30.58674 8.29455 62.34314 1.000 12.24310 554 TYR A C 1
ATOM 4143 O O . TYR A 1 342 ? 30.76441 8.50004 63.54073 1.000 11.61051 554 TYR A O 1
ATOM 4161 N N . ALA A 1 343 ? 29.46603 7.83360 61.84654 1.000 10.94548 555 ALA A N 1
ATOM 4162 C CA . ALA A 1 343 ? 28.31696 7.50660 62.66141 1.000 12.37691 555 ALA A CA 1
ATOM 4163 C C . ALA A 1 343 ? 28.32495 6.02583 63.00357 1.000 14.78438 555 ALA A C 1
ATOM 4164 O O . ALA A 1 343 ? 28.51429 5.17482 62.12053 1.000 19.29703 555 ALA A O 1
ATOM 4171 N N . LEU A 1 344 ? 28.11996 5.71713 64.27212 1.000 12.55738 556 LEU A N 1
ATOM 4172 C CA . LEU A 1 344 ? 28.09697 4.34438 64.77180 1.000 14.61909 556 LEU A CA 1
ATOM 4173 C C . LEU A 1 344 ? 26.67933 3.82115 64.93738 1.000 15.97129 556 LEU A C 1
ATOM 4174 O O . LEU A 1 344 ? 25.77405 4.55151 65.34415 1.000 15.43583 556 LEU A O 1
ATOM 4190 N N . TYR A 1 345 ? 26.50710 2.53042 64.71148 1.000 17.23980 557 TYR A N 1
ATOM 4191 C CA . TYR A 1 345 ? 25.23441 1.88689 64.98631 1.000 18.15520 557 TYR A CA 1
ATOM 4192 C C . TYR A 1 345 ? 24.89976 2.01140 66.47111 1.000 20.08461 557 TYR A C 1
ATOM 4193 O O . TYR A 1 345 ? 25.73381 1.74269 67.34070 1.000 17.13982 557 TYR A O 1
ATOM 4211 N N . CYS A 1 346 ? 23.67442 2.37920 66.76705 1.000 20.56859 558 CYS A N 1
ATOM 4212 C CA . CYS A 1 346 ? 23.25766 2.64497 68.14974 1.000 21.09335 558 CYS A CA 1
ATOM 4213 C C . CYS A 1 346 ? 22.17915 1.65346 68.55695 1.000 24.86082 558 CYS A C 1
ATOM 4214 O O . CYS A 1 346 ? 21.05407 1.73319 68.04243 1.000 22.11174 558 CYS A O 1
ATOM 4222 N N . PRO A 1 347 ? 22.45605 0.67164 69.41333 1.000 25.15681 559 PRO A N 1
ATOM 4223 C CA . PRO A 1 347 ? 21.37203 -0.21477 69.89114 1.000 27.04036 559 PRO A CA 1
ATOM 4224 C C . PRO A 1 347 ? 20.21884 0.61935 70.45536 1.000 26.94372 559 PRO A C 1
ATOM 4225 O O . PRO A 1 347 ? 20.41620 1.64013 71.10566 1.000 26.43982 559 PRO A O 1
ATOM 4236 N N . ASP A 1 348 ? 18.99967 0.17652 70.20538 1.000 26.76548 560 ASP A N 1
ATOM 4237 C CA . ASP A 1 348 ? 17.81829 0.90216 70.66889 1.000 31.69334 560 ASP A CA 1
ATOM 4238 C C . ASP A 1 348 ? 17.76344 1.00585 72.18689 1.000 29.95686 560 ASP A C 1
ATOM 4239 O O . ASP A 1 348 ? 17.16979 1.93669 72.71503 1.000 30.79562 560 ASP A O 1
ATOM 4248 N N . VAL A 1 349 ? 18.38516 0.07113 72.90506 1.000 27.25808 561 VAL A N 1
ATOM 4249 C CA . VAL A 1 349 ? 18.36177 0.12937 74.37046 1.000 29.15674 561 VAL A CA 1
ATOM 4250 C C . VAL A 1 349 ? 18.94726 1.45674 74.85572 1.000 32.11768 561 VAL A C 1
ATOM 4251 O O . VAL A 1 349 ? 18.39279 2.08765 75.76556 1.000 29.49121 561 VAL A O 1
ATOM 4264 N N . LEU A 1 350 ? 20.04513 1.91256 74.24057 1.000 28.14495 562 LEU A N 1
ATOM 4265 C CA . LEU A 1 350 ? 20.71333 3.14192 74.69226 1.000 30.13214 562 LEU A CA 1
ATOM 4266 C C . LEU A 1 350 ? 19.80546 4.35696 74.60607 1.000 35.15154 562 LEU A C 1
ATOM 4267 O O . LEU A 1 350 ? 20.02578 5.32202 75.33720 1.000 41.55275 562 LEU A O 1
ATOM 4283 N N . THR A 1 351 ? 18.77986 4.32859 73.75813 1.000 33.11970 563 THR A N 1
ATOM 4284 C CA . THR A 1 351 ? 17.88960 5.46207 73.59975 1.000 38.22935 563 THR A CA 1
ATOM 4285 C C . THR A 1 351 ? 16.73929 5.43599 74.59163 1.000 35.32878 563 THR A C 1
ATOM 4286 O O . THR A 1 351 ? 15.93464 6.37957 74.61939 1.000 36.28286 563 THR A O 1
ATOM 4297 N N . ALA A 1 352 ? 16.61094 4.37563 75.38142 1.000 33.54845 564 ALA A N 1
ATOM 4298 C CA . ALA A 1 352 ? 15.50534 4.27674 76.32604 1.000 29.23580 564 ALA A CA 1
ATOM 4299 C C . ALA A 1 352 ? 15.79046 4.97338 77.66223 1.000 26.41940 564 ALA A C 1
ATOM 4300 O O . ALA A 1 352 ? 15.00905 4.82596 78.59608 1.000 24.62577 564 ALA A O 1
ATOM 4307 N N . PHE A 1 353 ? 16.85554 5.73010 77.76032 1.000 19.25870 565 PHE A N 1
ATOM 4308 C CA . PHE A 1 353 ? 17.28826 6.26523 79.05986 1.000 19.69484 565 PHE A CA 1
ATOM 4309 C C . PHE A 1 353 ? 17.06653 7.75210 79.14090 1.000 22.20630 565 PHE A C 1
ATOM 4310 O O . PHE A 1 353 ? 17.15344 8.45089 78.11795 1.000 17.48189 565 PHE A O 1
ATOM 4327 N N . PRO A 1 354 ? 16.82782 8.26784 80.34135 1.000 18.47315 566 PRO A N 1
ATOM 4328 C CA . PRO A 1 354 ? 16.72891 9.72464 80.50969 1.000 18.93079 566 PRO A CA 1
ATOM 4329 C C . PRO A 1 354 ? 18.04768 10.41488 80.19171 1.000 17.23086 566 PRO A C 1
ATOM 4330 O O . PRO A 1 354 ? 19.14223 9.82875 80.27312 1.000 12.91486 566 PRO A O 1
ATOM 4341 N N . THR A 1 355 ? 17.91457 11.68944 79.85341 1.000 16.00889 567 THR A N 1
ATOM 4342 C CA . THR A 1 355 ? 19.03024 12.50170 79.37196 1.000 15.70502 567 THR A CA 1
ATOM 4343 C C . THR A 1 355 ? 20.24387 12.49127 80.30442 1.000 14.48603 567 THR A C 1
ATOM 4344 O O . THR A 1 355 ? 21.37177 12.33438 79.82644 1.000 11.14566 567 THR A O 1
ATOM 4355 N N . VAL A 1 356 ? 20.03725 12.58691 81.62257 1.000 13.30351 568 VAL A N 1
ATOM 4356 C CA . VAL A 1 356 ? 21.20245 12.67152 82.49616 1.000 15.97475 568 VAL A CA 1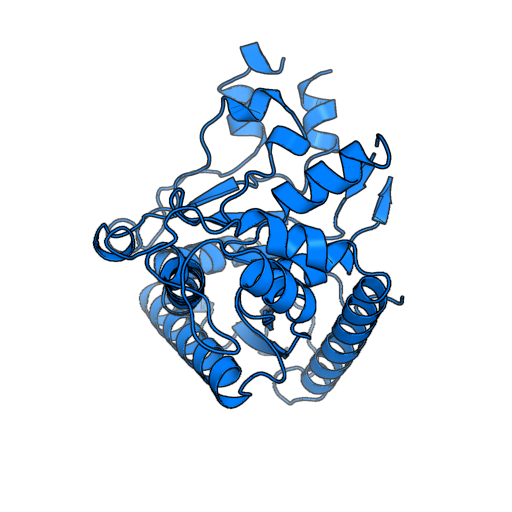
ATOM 4357 C C . VAL A 1 356 ? 22.04506 11.39581 82.47576 1.000 13.53363 568 VAL A C 1
ATOM 4358 O O . VAL A 1 356 ? 23.20150 11.42169 82.86537 1.000 12.67399 568 VAL A O 1
ATOM 4371 N N . ALA A 1 357 ? 21.46607 10.26808 82.08441 1.000 13.09721 569 ALA A N 1
ATOM 4372 C CA . ALA A 1 357 ? 22.20380 8.99030 82.04838 1.000 13.82159 569 ALA A CA 1
ATOM 4373 C C . ALA A 1 357 ? 23.00035 8.79196 80.77228 1.000 12.94919 569 ALA A C 1
ATOM 4374 O O . ALA A 1 357 ? 23.87147 7.91157 80.72095 1.000 13.28640 569 ALA A O 1
ATOM 4381 N N . LEU A 1 358 ? 22.72397 9.58355 79.71878 1.000 11.94144 570 LEU A N 1
ATOM 4382 C CA . LEU A 1 358 ? 23.26425 9.27319 78.40750 1.000 10.22678 570 LEU A CA 1
ATOM 4383 C C . LEU A 1 358 ? 24.77036 9.54769 78.26871 1.000 12.19560 570 LEU A C 1
ATOM 4384 O O . LEU A 1 358 ? 25.46050 8.76823 77.62895 1.000 11.31658 570 LEU A O 1
ATOM 4400 N N . PRO A 1 359 ? 25.32820 10.60652 78.85791 1.000 10.84896 571 PRO A N 1
ATOM 4401 C CA . PRO A 1 359 ? 26.77072 10.82906 78.66986 1.000 13.78414 571 PRO A CA 1
ATOM 4402 C C . PRO A 1 359 ? 27.60857 9.66728 79.18700 1.000 14.33183 571 PRO A C 1
ATOM 4403 O O . PRO A 1 359 ? 28.55522 9.26480 78.50408 1.000 12.68979 571 PRO A O 1
ATOM 4414 N N . HIS A 1 360 ? 27.25312 9.07968 80.34211 1.000 12.03842 572 HIS A N 1
ATOM 4415 C CA . HIS A 1 360 ? 28.00969 7.92070 80.77648 1.000 15.14349 572 HIS A CA 1
ATOM 4416 C C . HIS A 1 360 ? 27.76108 6.71192 79.88511 1.000 14.07994 572 HIS A C 1
ATOM 4417 O O . HIS A 1 360 ? 28.67525 5.92107 79.61919 1.000 11.52794 572 HIS A O 1
ATOM 4431 N N . LEU A 1 361 ? 26.49811 6.449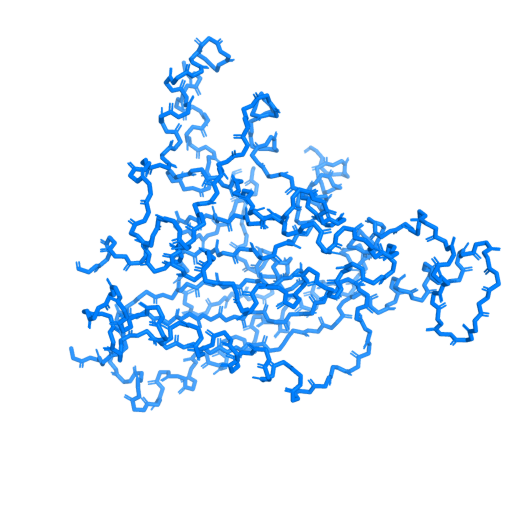52 79.52677 1.000 10.77762 573 LEU A N 1
ATOM 4432 C CA . LEU A 1 361 ? 26.20770 5.26170 78.73084 1.000 12.96799 573 LEU A CA 1
ATOM 4433 C C . LEU A 1 361 ? 26.92992 5.32342 77.38133 1.000 12.10719 573 LEU A C 1
ATOM 4434 O O . LEU A 1 361 ? 27.54111 4.33239 76.93089 1.000 12.80076 573 LEU A O 1
ATOM 4450 N N . PHE A 1 362 ? 26.86439 6.46501 76.70925 1.000 9.75477 574 PHE A N 1
ATOM 4451 C CA . PHE A 1 362 ? 27.58838 6.57697 75.44529 1.000 12.06004 574 PHE A CA 1
ATOM 4452 C C . PHE A 1 362 ? 29.09791 6.48824 75.67768 1.000 12.12877 574 PHE A C 1
ATOM 4453 O O . PHE A 1 362 ? 29.81019 5.83514 74.90932 1.000 12.62609 574 PHE A O 1
ATOM 4470 N N . HIS A 1 363 ? 29.59872 7.10120 76.74986 1.000 11.24809 575 HIS A N 1
ATOM 4471 C CA . HIS A 1 363 ? 31.04099 7.02986 77.02570 1.000 13.69595 575 HIS A CA 1
ATOM 4472 C C . HIS A 1 363 ? 31.48217 5.59185 77.19478 1.000 14.22374 575 HIS A C 1
ATOM 4473 O O . HIS A 1 363 ? 32.47890 5.15656 76.60762 1.000 13.12725 575 HIS A O 1
ATOM 4487 N N . ALA A 1 364 ? 30.73438 4.82246 77.98829 1.000 12.06061 576 ALA A N 1
ATOM 4488 C CA . ALA A 1 364 ? 31.11110 3.45289 78.28641 1.000 14.55699 576 ALA A CA 1
ATOM 4489 C C . ALA A 1 364 ? 31.08107 2.58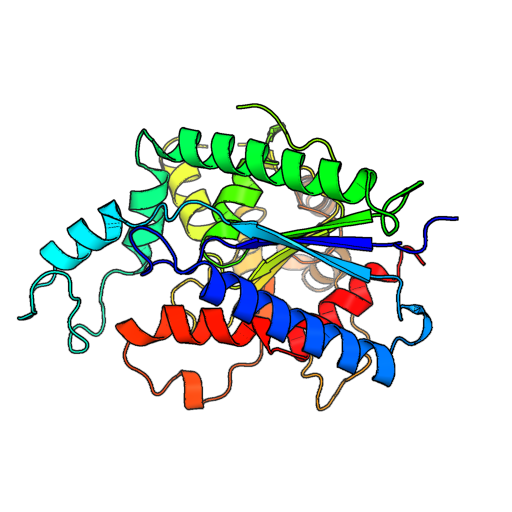166 77.02541 1.000 14.72126 576 ALA A C 1
ATOM 4490 O O . ALA A 1 364 ? 31.81309 1.58723 76.93734 1.000 14.18155 576 ALA A O 1
ATOM 4497 N N . SER A 1 365 ? 30.17917 2.89497 76.09322 1.000 14.33365 577 SER A N 1
ATOM 4498 C CA . SER A 1 365 ? 29.98364 2.04076 74.90986 1.000 17.28400 577 SER A CA 1
ATOM 4499 C C . SER A 1 365 ? 31.26543 1.89846 74.08219 1.000 15.24220 577 SER A C 1
ATOM 4500 O O . SER A 1 365 ? 31.51968 0.83169 73.51408 1.000 13.13166 577 SER A O 1
ATOM 4508 N N . TYR A 1 366 ? 32.09208 2.95387 74.01042 1.000 13.62711 578 TYR A N 1
ATOM 4509 C CA . TYR A 1 366 ? 33.24886 2.91142 73.13718 1.000 15.33457 578 TYR A CA 1
ATOM 4510 C C . TYR A 1 366 ? 34.22156 1.84138 73.57484 1.000 16.35329 578 TYR A C 1
ATOM 4511 O O . TYR A 1 366 ? 34.79378 1.16265 72.73266 1.000 14.55300 578 TYR A O 1
ATOM 4529 N N . TRP A 1 367 ? 34.41897 1.67581 74.89463 1.000 14.82360 579 TRP A N 1
ATOM 4530 C CA . TRP A 1 367 ? 35.50913 0.80980 75.33399 1.000 16.25070 579 TRP A CA 1
ATOM 4531 C C . TRP A 1 367 ? 35.21481 -0.65667 75.04987 1.000 15.93227 579 TRP A C 1
ATOM 4532 O O . TRP A 1 367 ? 36.12158 -1.47539 75.06357 1.000 22.80378 579 TRP A O 1
ATOM 4553 N N . GLU A 1 368 ? 33.96467 -1.01188 74.78745 1.000 16.57947 580 GLU A N 1
ATOM 4554 C CA . GLU A 1 368 ? 33.62752 -2.38883 74.44946 1.000 21.91328 580 GLU A CA 1
ATOM 4555 C C . GLU A 1 368 ? 33.12952 -2.51753 73.02267 1.000 19.63769 580 GLU A C 1
ATOM 4556 O O . GLU A 1 368 ? 32.59224 -3.55021 72.66636 1.000 20.32715 580 GLU A O 1
ATOM 4568 N N . SER A 1 369 ? 33.33262 -1.50202 72.18471 1.000 18.29066 581 SER A N 1
ATOM 4569 C CA . SER A 1 369 ? 32.78315 -1.53606 70.84185 1.000 18.72398 581 SER A CA 1
ATOM 4570 C C . SER A 1 369 ? 33.69412 -2.30567 69.88884 1.000 18.08799 581 SER A C 1
ATOM 4571 O O . SER A 1 369 ? 34.75790 -1.81157 69.51245 1.000 14.84329 581 SER A O 1
ATOM 4579 N N . THR A 1 370 ? 33.26209 -3.47630 69.43642 1.000 15.97926 582 THR A N 1
ATOM 4580 C CA . THR A 1 370 ? 33.98923 -4.13666 68.35373 1.000 17.89400 582 THR A CA 1
ATOM 4581 C C . THR A 1 370 ? 33.88596 -3.35214 67.03967 1.000 18.54537 582 THR A C 1
ATOM 4582 O O . THR A 1 370 ? 34.81675 -3.39047 66.23137 1.000 17.31081 582 THR A O 1
ATOM 4593 N N . ASP A 1 371 ? 32.75470 -2.66630 66.77801 1.000 16.57818 583 ASP A N 1
ATOM 4594 C CA . ASP A 1 371 ? 32.67175 -1.79222 65.60070 1.000 16.00236 583 ASP A CA 1
ATOM 4595 C C . ASP A 1 371 ? 33.84796 -0.79137 65.54458 1.000 15.87032 583 ASP A C 1
ATOM 4596 O O . ASP A 1 371 ? 34.52225 -0.63505 64.50330 1.000 15.05050 583 ASP A O 1
ATOM 4605 N N . VAL A 1 372 ? 34.09607 -0.10062 66.65075 1.000 13.69550 584 VAL A N 1
ATOM 4606 C CA . VAL A 1 372 ? 35.15253 0.91318 66.69262 1.000 15.21068 584 VAL A CA 1
ATOM 4607 C C . VAL A 1 372 ? 36.53068 0.27618 66.62665 1.000 14.90795 584 VAL A C 1
ATOM 4608 O O . VAL A 1 372 ? 37.40191 0.71333 65.85847 1.000 12.70081 584 VAL A O 1
ATOM 4621 N N . VAL A 1 373 ? 36.73656 -0.79704 67.37890 1.000 15.33375 585 VAL A N 1
ATOM 4622 C CA . VAL A 1 373 ? 38.03807 -1.45001 67.41309 1.000 16.83151 585 VAL A CA 1
ATOM 4623 C C . VAL A 1 373 ? 38.39245 -2.02076 66.04947 1.000 16.50600 585 VAL A C 1
ATOM 4624 O O . VAL A 1 373 ? 39.52624 -1.85131 65.56160 1.000 16.78650 585 VAL A O 1
ATOM 4637 N N . ALA A 1 374 ? 37.44071 -2.66415 65.37074 1.000 16.01005 586 ALA A N 1
ATOM 4638 C CA . ALA A 1 374 ? 37.78893 -3.20946 64.04230 1.000 18.17833 586 ALA A CA 1
ATOM 4639 C C . ALA A 1 374 ? 38.12723 -2.08437 63.05503 1.000 16.40144 586 ALA A C 1
ATOM 4640 O O . ALA A 1 374 ? 39.05133 -2.19396 62.23685 1.000 17.19486 586 ALA A O 1
ATOM 4647 N N . PHE A 1 375 ? 37.42384 -0.97669 63.16544 1.000 16.84709 587 PHE A N 1
ATOM 4648 C CA . PHE A 1 375 ? 37.68023 0.17077 62.32253 1.000 16.29290 587 PHE A CA 1
ATOM 4649 C C . PHE A 1 375 ? 39.08830 0.69519 62.56232 1.000 15.25821 587 PHE A C 1
ATOM 4650 O O . PHE A 1 375 ? 39.86402 0.89325 61.60989 1.000 15.26042 587 PHE A O 1
ATOM 4667 N N . ILE A 1 376 ? 39.44987 0.86617 63.83080 1.000 12.78474 588 ILE A N 1
ATOM 4668 C CA . ILE A 1 376 ? 40.78717 1.35181 64.17592 1.000 16.88239 588 ILE A CA 1
ATOM 4669 C C . ILE A 1 376 ? 41.83820 0.42905 63.59351 1.000 16.88874 588 ILE A C 1
ATOM 4670 O O . ILE A 1 376 ? 42.76376 0.87258 62.92649 1.000 17.88363 588 ILE A O 1
ATOM 4686 N N . LEU A 1 377 ? 41.64969 -0.87638 63.75662 1.000 20.22693 589 LEU A N 1
ATOM 4687 C CA . LEU A 1 377 ? 42.64188 -1.83519 63.24845 1.000 20.33951 589 LEU A CA 1
ATOM 4688 C C . LEU A 1 377 ? 42.80354 -1.74378 61.73896 1.000 24.44413 589 LEU A C 1
ATOM 4689 O O . LEU A 1 377 ? 43.92945 -1.77993 61.22866 1.000 27.52536 589 LEU A O 1
ATOM 4705 N N . ARG A 1 378 ? 41.70198 -1.59946 60.99316 1.000 19.40902 590 ARG A N 1
ATOM 4706 C CA . ARG A 1 378 ? 41.82010 -1.43354 59.54192 1.000 23.18959 590 ARG A CA 1
ATOM 4707 C C . ARG A 1 378 ? 42.63333 -0.20125 59.18208 1.000 23.83545 590 ARG A C 1
ATOM 4708 O O . ARG A 1 378 ? 43.37835 -0.24884 58.21933 1.000 26.04307 590 ARG A O 1
ATOM 4729 N N . GLN A 1 379 ? 42.55279 0.89061 59.95041 1.000 20.78562 591 GLN A N 1
ATOM 4730 C CA . GLN A 1 379 ? 43.28899 2.10883 59.57061 1.000 24.77896 591 GLN A CA 1
ATOM 4731 C C . GLN A 1 379 ? 44.79413 1.96516 59.81084 1.000 30.25091 591 GLN A C 1
ATOM 4732 O O . GLN A 1 379 ? 45.59892 2.54749 59.08689 1.000 33.70220 591 GLN A O 1
ATOM 4746 N N . VAL A 1 380 ? 45.20872 1.19611 60.80473 1.000 29.60830 592 VAL A N 1
ATOM 4747 C CA . VAL A 1 380 ? 46.64789 1.08880 61.06023 1.000 38.96362 592 VAL A CA 1
ATOM 4748 C C . VAL A 1 380 ? 47.35721 0.02193 60.23116 1.000 48.87617 592 VAL A C 1
ATOM 4749 O O . VAL A 1 380 ? 48.48274 -0.36894 60.54984 1.000 55.02354 592 VAL A O 1
ATOM 4762 N N . MET A 1 381 ? 46.73799 -0.41218 59.12949 1.000 47.40387 593 MET A N 1
ATOM 4763 C CA . MET A 1 381 ? 47.33614 -1.41271 58.25858 1.000 46.63973 593 MET A CA 1
ATOM 4764 C C . MET A 1 381 ? 47.98402 -0.81717 57.01869 1.000 51.91279 593 MET A C 1
ATOM 4765 O O . MET A 1 381 ? 48.80170 -1.49495 56.38000 1.000 46.43274 593 MET A O 1
ATOM 4779 N N . ARG A 1 382 ? 47.68181 0.43977 56.67059 1.000 41.66757 594 ARG A N 1
ATOM 4780 C CA . ARG A 1 382 ? 48.47112 1.05967 55.60834 1.000 47.84839 594 ARG A CA 1
ATOM 4781 C C . ARG A 1 382 ? 49.93546 1.25561 56.01304 1.000 47.77668 594 ARG A C 1
ATOM 4782 O O . ARG A 1 382 ? 50.75585 1.60032 55.15885 1.000 43.64920 594 ARG A O 1
ATOM 4803 N N . TYR A 1 383 ? 50.27601 1.07282 57.29204 1.000 45.39436 595 TYR A N 1
ATOM 4804 C CA . TYR A 1 383 ? 51.64348 1.21064 57.75165 1.000 48.35536 595 TYR A CA 1
ATOM 4805 C C . TYR A 1 383 ? 52.36258 -0.12888 57.83755 1.000 51.62003 595 TYR A C 1
ATOM 4806 O O . TYR A 1 383 ? 53.57567 -0.15074 58.09307 1.000 50.45738 595 TYR A O 1
ATOM 4824 N N . GLU A 1 384 ? 51.65249 -1.23597 57.62661 1.000 53.97998 596 GLU A N 1
ATOM 4825 C CA . GLU A 1 384 ? 52.25371 -2.57012 57.71021 1.000 55.86326 596 GLU A CA 1
ATOM 4826 C C . GLU A 1 384 ? 53.10546 -2.89769 56.48362 1.000 49.10131 596 GLU A C 1
ATOM 4827 O O . GLU A 1 384 ? 53.33248 -2.05240 55.62411 1.000 48.06655 596 GLU A O 1
#

Radius of gyration: 19.39 Å; Cα contacts (8 Å, |Δi|>4): 550; chains: 1; bounding box: 51×48×55 Å

Solvent-accessible surface area: 14616 Å² total; per-residue (Å²): 164,17,137,5,74,6,0,2,0,0,0,6,3,4,9,2,32,57,64,47,108,52,79,101,69,74,26,45,56,33,15,127,52,1,45,51,12,12,89,112,0,7,143,58,60,22,92,66,7,68,53,45,28,44,20,75,60,0,55,9,37,30,28,1,41,129,3,27,48,86,1,3,129,126,14,112,106,109,75,111,160,51,57,30,14,70,72,18,85,157,7,50,8,54,30,0,2,36,68,5,20,74,32,99,115,17,97,83,10,2,32,43,0,8,100,85,0,12,80,35,25,111,113,3,68,173,42,103,65,1,112,55,30,110,30,44,4,0,0,0,0,1,8,2,0,0,2,0,0,2,31,14,15,35,104,92,80,134,62,145,6,64,11,114,14,17,1,0,0,1,3,2,5,2,3,5,57,1,28,39,71,78,124,103,97,151,150,109,88,39,3,52,25,45,6,0,0,3,1,9,9,98,54,11,51,7,32,25,59,2,0,28,34,23,5,83,77,0,115,113,2,89,35,25,86,7,20,68,28,115,160,87,38,129,16,64,76,128,52,29,74,3,64,67,9,6,141,98,63,37,122,64,8,120,159,11,32,80,100,0,71,74,44,3,11,21,68,32,20,0,0,0,16,13,103,28,56,122,97,20,76,84,91,62,22,32,30,22,8,108,41,3,17,34,20,4,3,113,22,18,16,0,0,1,3,3,1,54,12,9,58,153,56,129